Protein AF-A0A662I0C6-F1 (afdb_monomer)

Solvent-accessible surface area (backbone atoms only — not comparable to full-atom values): 11241 Å² total; per-residue (Å²): 85,52,29,27,43,58,75,71,68,98,70,78,43,55,54,34,44,46,50,60,44,48,80,44,48,94,32,54,75,50,30,27,39,29,83,98,71,51,76,31,40,32,27,55,43,58,78,94,76,61,53,70,90,46,38,41,78,56,50,70,71,50,62,75,64,30,30,40,48,41,79,82,75,34,44,53,68,34,36,46,64,32,78,39,45,22,48,56,81,46,36,75,73,45,53,87,71,44,93,68,86,59,60,68,48,82,43,75,18,75,102,74,44,79,41,55,32,31,46,33,28,75,35,74,72,23,10,25,61,50,46,42,93,88,80,26,63,75,55,58,79,90,60,41,31,48,56,64,64,60,67,58,48,81,48,36,31,34,45,96,92,40,46,27,35,52,47,94,58,95,88,55,96,40,72,42,84,40,56,70,69,59,48,52,49,52,48,52,52,40,31,54,51,20,51,67,62,67,108

Radius of gyration: 17.18 Å; Cα contacts (8 Å, |Δi|>4): 344; chains: 1; bounding box: 37×39×39 Å

Structure (mmCIF, N/CA/C/O backbone):
data_AF-A0A662I0C6-F1
#
_entry.id   AF-A0A662I0C6-F1
#
loop_
_atom_site.group_PDB
_atom_site.id
_atom_site.type_symbol
_atom_site.label_atom_id
_atom_site.label_alt_id
_atom_site.label_comp_id
_atom_site.label_asym_id
_atom_site.label_entity_id
_atom_site.label_seq_id
_atom_site.pdbx_PDB_ins_code
_atom_site.Cartn_x
_atom_site.Cartn_y
_atom_site.Cartn_z
_atom_site.occupancy
_atom_site.B_iso_or_equiv
_atom_site.auth_seq_id
_atom_site.auth_comp_id
_atom_site.auth_asym_id
_atom_site.auth_atom_id
_atom_site.pdbx_PDB_model_num
ATOM 1 N N . MET A 1 1 ? -17.341 -9.352 -7.562 1.00 92.25 1 MET A N 1
ATOM 2 C CA . MET A 1 1 ? -17.202 -10.240 -6.381 1.00 92.25 1 MET A CA 1
ATOM 3 C C . MET A 1 1 ? -15.955 -9.833 -5.615 1.00 92.25 1 MET A C 1
ATOM 5 O O . MET A 1 1 ? -15.009 -9.355 -6.225 1.00 92.25 1 MET A O 1
ATOM 9 N N . TYR A 1 2 ? -15.934 -10.028 -4.299 1.00 97.00 2 TYR A N 1
ATOM 10 C CA . TYR A 1 2 ? -14.818 -9.589 -3.464 1.00 97.00 2 TYR A CA 1
ATOM 11 C C . TYR A 1 2 ? -13.731 -10.658 -3.316 1.00 97.00 2 TYR A C 1
ATOM 13 O O . TYR A 1 2 ? -14.012 -11.802 -2.948 1.00 97.00 2 TYR A O 1
ATOM 21 N N . TYR A 1 3 ? -12.486 -10.262 -3.573 1.00 97.50 3 TYR A N 1
ATOM 22 C CA . TYR A 1 3 ? -11.304 -11.109 -3.463 1.00 97.50 3 TYR A CA 1
ATOM 23 C C . TYR A 1 3 ? -10.184 -10.383 -2.724 1.00 97.50 3 TYR A C 1
ATOM 25 O O . TYR A 1 3 ? -9.888 -9.224 -3.011 1.00 97.50 3 TYR A O 1
ATOM 33 N N . PHE A 1 4 ? -9.534 -11.084 -1.803 1.00 95.81 4 PHE A N 1
ATOM 34 C CA . PHE A 1 4 ? -8.284 -10.642 -1.209 1.00 95.81 4 PHE A CA 1
ATOM 35 C C . PHE A 1 4 ? -7.110 -11.043 -2.099 1.00 95.81 4 PHE A C 1
ATOM 37 O O . PHE A 1 4 ? -7.067 -12.169 -2.602 1.00 95.81 4 PHE A O 1
ATOM 44 N N . LEU A 1 5 ? -6.130 -10.156 -2.248 1.00 94.19 5 LEU A N 1
ATOM 45 C CA . LEU A 1 5 ? -4.793 -10.568 -2.658 1.00 94.19 5 LEU A CA 1
ATOM 46 C C . LEU A 1 5 ? -4.228 -11.468 -1.555 1.00 94.19 5 LEU A C 1
ATOM 48 O O . LEU A 1 5 ? -4.338 -11.142 -0.371 1.00 94.19 5 LEU A O 1
ATOM 52 N N . LYS A 1 6 ? -3.664 -12.615 -1.927 1.00 92.44 6 LYS A N 1
ATOM 53 C CA . LYS A 1 6 ? -3.076 -13.534 -0.950 1.00 92.44 6 LYS A CA 1
ATOM 54 C C . LYS A 1 6 ? -1.907 -12.866 -0.213 1.00 92.44 6 LYS A C 1
ATOM 56 O O . LYS A 1 6 ? -1.221 -12.028 -0.799 1.00 92.44 6 LYS A O 1
ATOM 61 N N . PRO A 1 7 ? -1.666 -13.222 1.059 1.00 85.44 7 PRO A N 1
ATOM 62 C CA . PRO A 1 7 ? -0.466 -12.775 1.747 1.00 85.44 7 PRO A CA 1
ATOM 63 C C . PRO A 1 7 ? 0.773 -13.398 1.088 1.00 85.44 7 PRO A C 1
ATOM 65 O O . PRO A 1 7 ? 0.687 -14.508 0.552 1.00 85.44 7 PRO A O 1
ATOM 68 N N . PRO A 1 8 ? 1.928 -12.722 1.132 1.00 72.00 8 PRO A N 1
ATOM 69 C CA . PRO A 1 8 ? 3.153 -13.303 0.609 1.00 72.00 8 PRO A CA 1
ATOM 70 C C . PRO A 1 8 ? 3.598 -14.513 1.443 1.00 72.00 8 PRO A C 1
ATOM 72 O O . PRO A 1 8 ? 3.524 -14.492 2.672 1.00 72.00 8 PRO A O 1
ATOM 75 N N . GLY A 1 9 ? 4.027 -15.582 0.763 1.00 68.06 9 GLY A N 1
ATOM 76 C CA . GLY A 1 9 ? 4.586 -16.793 1.380 1.00 68.06 9 GLY A CA 1
ATOM 77 C C . GLY A 1 9 ? 6.070 -16.657 1.764 1.00 68.06 9 GLY A C 1
ATOM 78 O O . GLY A 1 9 ? 6.625 -15.562 1.758 1.00 68.06 9 GLY A O 1
ATOM 79 N N . LYS A 1 10 ? 6.739 -17.785 2.066 1.00 50.62 10 LYS A N 1
ATOM 80 C CA . LYS A 1 10 ? 8.138 -17.833 2.558 1.00 50.62 10 LYS A CA 1
ATOM 81 C C . LYS A 1 10 ? 9.243 -17.553 1.514 1.00 50.62 10 LYS A C 1
ATOM 83 O O . LYS A 1 10 ? 10.371 -17.320 1.928 1.00 50.62 10 LYS A O 1
ATOM 88 N N . ALA A 1 11 ? 8.971 -17.550 0.205 1.00 39.97 11 ALA A N 1
ATOM 89 C CA . ALA A 1 11 ? 10.012 -17.396 -0.828 1.00 39.97 11 ALA A CA 1
ATOM 90 C C . ALA A 1 11 ? 9.547 -16.536 -2.024 1.00 39.97 11 ALA A C 1
ATOM 92 O O . ALA A 1 11 ? 8.720 -16.975 -2.797 1.00 39.97 11 ALA A O 1
ATOM 93 N N . ALA A 1 12 ? 10.051 -15.309 -2.186 1.00 42.03 12 ALA A N 1
ATOM 94 C CA . ALA A 1 12 ? 9.973 -14.488 -3.418 1.00 42.03 12 ALA A CA 1
ATOM 95 C C . ALA A 1 12 ? 8.591 -14.101 -4.035 1.00 42.03 12 ALA A C 1
ATOM 97 O O . ALA A 1 12 ? 8.550 -13.356 -5.012 1.00 42.03 12 ALA A O 1
ATOM 98 N N . TRP A 1 13 ? 7.452 -14.455 -3.428 1.00 53.94 13 TRP A N 1
ATOM 99 C CA . TRP A 1 13 ? 6.083 -14.202 -3.940 1.00 53.94 13 TRP A CA 1
ATOM 100 C C . TRP A 1 13 ? 5.643 -12.728 -4.094 1.00 53.94 13 TRP A C 1
ATOM 102 O O . TRP A 1 13 ? 4.550 -12.461 -4.599 1.00 53.94 13 TRP A O 1
ATOM 112 N N . ASN A 1 14 ? 6.441 -11.748 -3.663 1.00 76.38 14 ASN A N 1
ATOM 113 C CA . ASN A 1 14 ? 5.994 -10.353 -3.605 1.00 76.38 14 ASN A CA 1
ATOM 114 C C . ASN A 1 14 ? 5.763 -9.743 -4.993 1.00 76.38 14 ASN A C 1
ATOM 116 O O . ASN A 1 14 ? 4.702 -9.166 -5.227 1.00 76.38 14 ASN A O 1
ATOM 120 N N . TYR A 1 15 ? 6.700 -9.880 -5.935 1.00 89.44 15 TYR A N 1
ATOM 121 C CA . TYR A 1 15 ? 6.575 -9.185 -7.222 1.00 89.44 15 TYR A CA 1
ATOM 122 C C . TYR A 1 15 ? 5.443 -9.735 -8.088 1.00 89.44 15 TYR A C 1
ATOM 124 O O . TYR A 1 15 ? 4.727 -8.941 -8.691 1.00 89.44 15 TYR A O 1
ATOM 132 N N . PHE A 1 16 ? 5.206 -11.052 -8.089 1.00 92.06 16 PHE A N 1
ATOM 133 C CA . PHE A 1 16 ? 4.060 -11.650 -8.784 1.00 92.06 16 PHE A CA 1
ATOM 134 C C . PHE A 1 16 ? 2.729 -11.083 -8.272 1.00 92.06 16 PHE A C 1
ATOM 136 O O . PHE A 1 16 ? 1.926 -10.564 -9.052 1.00 92.06 16 PHE A O 1
ATOM 143 N N . LEU A 1 17 ? 2.502 -11.135 -6.955 1.00 92.88 17 LEU A N 1
ATOM 144 C CA . LEU A 1 17 ? 1.258 -10.667 -6.340 1.00 92.88 17 LEU A CA 1
ATOM 145 C C . LEU A 1 17 ? 1.056 -9.164 -6.558 1.00 92.88 17 LEU A C 1
ATOM 147 O O . LEU A 1 17 ? -0.024 -8.737 -6.970 1.00 92.88 17 LEU A O 1
ATOM 151 N N . LEU A 1 18 ? 2.107 -8.369 -6.343 1.00 93.06 18 LEU A N 1
ATOM 152 C CA . LEU A 1 18 ? 2.077 -6.922 -6.549 1.00 93.06 18 LEU A CA 1
ATOM 153 C C . LEU A 1 18 ? 1.850 -6.560 -8.021 1.00 93.06 18 LEU A C 1
ATOM 155 O O . LEU A 1 18 ? 1.115 -5.614 -8.299 1.00 93.06 18 LEU A O 1
ATOM 159 N N . TYR A 1 19 ? 2.423 -7.315 -8.962 1.00 94.69 19 TYR A N 1
ATOM 160 C CA . TYR A 1 19 ? 2.213 -7.104 -10.392 1.00 94.69 19 TYR A CA 1
ATOM 161 C C . TYR A 1 19 ? 0.777 -7.440 -10.802 1.00 94.69 19 TYR A C 1
ATOM 163 O O . TYR A 1 19 ? 0.110 -6.651 -11.467 1.00 94.69 19 TYR A O 1
ATOM 171 N N . LYS A 1 20 ? 0.234 -8.581 -10.362 1.00 94.38 20 LYS A N 1
ATOM 172 C CA . LYS A 1 20 ? -1.175 -8.923 -10.629 1.00 94.38 20 LYS A CA 1
ATOM 173 C C . LYS A 1 20 ? -2.124 -7.879 -10.035 1.00 94.38 20 LYS A C 1
ATOM 175 O O . LYS A 1 20 ? -3.088 -7.493 -10.696 1.00 94.38 20 LYS A O 1
ATOM 180 N N . ALA A 1 21 ? -1.833 -7.396 -8.829 1.00 94.44 21 ALA A N 1
ATOM 181 C CA . ALA A 1 21 ? -2.581 -6.328 -8.180 1.00 9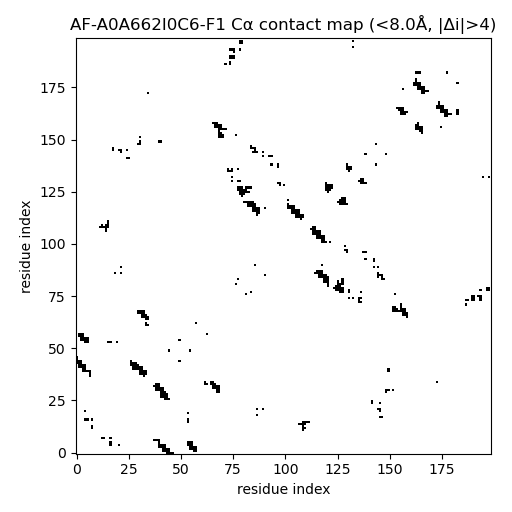4.44 21 ALA A CA 1
ATOM 182 C C . ALA A 1 21 ? -2.500 -4.998 -8.953 1.00 94.44 21 ALA A C 1
ATOM 184 O O . ALA A 1 21 ? -3.536 -4.375 -9.187 1.00 94.44 21 ALA A O 1
ATOM 185 N N . SER A 1 22 ? -1.312 -4.583 -9.411 1.00 95.19 22 SER A N 1
ATOM 186 C CA . SER A 1 22 ? -1.128 -3.307 -10.122 1.00 95.19 22 SER A CA 1
ATOM 187 C C . SER A 1 22 ? -1.891 -3.262 -11.446 1.00 95.19 22 SER A C 1
ATOM 189 O O . SER A 1 22 ? -2.552 -2.266 -11.744 1.00 95.19 22 SER A O 1
ATOM 191 N N . ARG A 1 23 ? -1.943 -4.381 -12.181 1.00 95.06 23 ARG A N 1
ATOM 192 C CA . ARG A 1 23 ? -2.746 -4.520 -13.412 1.00 95.06 23 ARG A CA 1
ATOM 193 C C . ARG A 1 23 ? -4.260 -4.459 -13.179 1.00 95.06 23 ARG A C 1
ATOM 195 O O . ARG A 1 23 ? -5.015 -4.210 -14.118 1.00 95.06 23 ARG A O 1
ATOM 202 N N . LEU A 1 24 ? -4.712 -4.680 -11.945 1.00 94.94 24 LEU A N 1
ATOM 203 C CA . LEU A 1 24 ? -6.121 -4.690 -11.544 1.00 94.94 24 LEU A CA 1
ATOM 204 C C . LEU A 1 24 ? -6.472 -3.537 -10.590 1.00 94.94 24 LEU A C 1
ATOM 206 O O . LEU A 1 24 ? -7.549 -3.543 -9.996 1.00 94.94 24 LEU A O 1
ATOM 210 N N . LYS A 1 25 ? -5.608 -2.518 -10.481 1.00 92.88 25 LYS A N 1
ATOM 211 C CA . LYS A 1 25 ? -5.748 -1.398 -9.536 1.00 92.88 25 LYS A CA 1
ATOM 212 C C . LYS A 1 25 ? -7.101 -0.685 -9.608 1.00 92.88 25 LYS A C 1
ATOM 214 O O . LYS A 1 25 ? -7.621 -0.277 -8.579 1.00 92.88 25 LYS A O 1
ATOM 219 N N . LYS A 1 26 ? -7.724 -0.593 -10.788 1.00 92.88 26 LYS A N 1
ATOM 220 C CA . LYS A 1 26 ? -9.065 0.008 -10.944 1.00 92.88 26 LYS A CA 1
ATOM 221 C C . LYS A 1 26 ? -10.174 -0.692 -10.142 1.00 92.88 26 LYS A C 1
ATOM 223 O O . LYS A 1 26 ? -11.218 -0.099 -9.914 1.00 92.88 26 LYS A O 1
ATOM 228 N N . TYR A 1 27 ? -9.956 -1.940 -9.729 1.00 95.56 27 TYR A N 1
ATOM 229 C CA . TYR A 1 27 ? -10.889 -2.722 -8.914 1.00 95.56 27 TYR A CA 1
ATOM 230 C C . TYR A 1 27 ? -10.534 -2.725 -7.422 1.00 95.56 27 TYR A C 1
ATOM 232 O O . TYR A 1 27 ? -11.198 -3.401 -6.637 1.00 95.56 27 TYR A O 1
ATOM 240 N N . TYR A 1 28 ? -9.467 -2.033 -7.026 1.00 94.88 28 TYR A N 1
ATOM 241 C CA . TYR A 1 28 ? -8.993 -2.006 -5.650 1.00 94.88 28 TYR A CA 1
ATOM 242 C C . TYR A 1 28 ? -9.960 -1.232 -4.747 1.00 94.88 28 TYR A C 1
ATOM 244 O O . TYR A 1 28 ? -10.285 -0.076 -5.008 1.00 94.88 28 TYR A O 1
ATOM 252 N N . CYS A 1 29 ? -10.403 -1.863 -3.661 1.00 94.69 29 CYS A N 1
ATOM 253 C CA . CYS A 1 29 ? -11.358 -1.281 -2.712 1.00 94.69 29 CYS A CA 1
ATOM 254 C C . CYS A 1 29 ? -10.676 -0.679 -1.475 1.00 94.69 29 CYS A C 1
ATOM 256 O O . CYS A 1 29 ? -11.236 0.188 -0.802 1.00 94.69 29 CYS A O 1
ATOM 258 N N . GLY A 1 30 ? -9.476 -1.155 -1.150 1.00 93.19 30 GLY A N 1
ATOM 259 C CA . GLY A 1 30 ? -8.767 -0.798 0.071 1.00 93.19 30 GLY A CA 1
ATOM 260 C C . GLY A 1 30 ? -7.954 -1.966 0.609 1.00 93.19 30 GLY A C 1
ATOM 261 O O . GLY A 1 30 ? -8.049 -3.091 0.125 1.00 93.19 30 GLY A O 1
ATOM 262 N N . THR A 1 31 ? -7.155 -1.695 1.630 1.00 93.25 31 THR A N 1
ATOM 263 C CA . THR A 1 31 ? -6.356 -2.700 2.328 1.00 93.25 31 THR A CA 1
ATOM 264 C C . THR A 1 31 ? -6.960 -2.875 3.704 1.00 93.25 31 THR A C 1
ATOM 266 O O . THR A 1 31 ? -7.237 -1.889 4.381 1.00 93.25 31 THR A O 1
ATOM 269 N N . TYR A 1 32 ? -7.206 -4.117 4.101 1.00 94.38 32 TYR A N 1
ATOM 270 C CA . TYR A 1 32 ? -8.024 -4.429 5.262 1.00 94.38 32 TYR A CA 1
ATOM 271 C C . TYR A 1 32 ? -7.275 -5.338 6.222 1.00 94.38 32 TYR A C 1
ATOM 273 O O . TYR A 1 32 ? -6.766 -6.376 5.816 1.00 94.38 32 TYR A O 1
ATOM 281 N N . TYR A 1 33 ? -7.249 -4.997 7.505 1.00 93.44 33 TYR A N 1
ATOM 282 C CA . TYR A 1 33 ? -6.893 -5.962 8.535 1.00 93.44 33 TYR A CA 1
ATOM 283 C C . TYR A 1 33 ? -8.081 -6.887 8.789 1.00 93.44 33 TYR A C 1
ATOM 285 O O . TYR A 1 33 ? -9.147 -6.425 9.197 1.00 93.44 33 TYR A O 1
ATOM 293 N N . VAL A 1 34 ? -7.890 -8.187 8.573 1.00 92.50 34 VAL A N 1
ATOM 294 C CA . VAL A 1 34 ? -8.886 -9.218 8.875 1.00 92.50 34 VAL A CA 1
ATOM 295 C C . VAL A 1 34 ? -8.467 -9.940 10.163 1.00 92.50 34 VAL A C 1
ATOM 297 O O . VAL A 1 34 ? -7.437 -10.623 10.160 1.00 92.50 34 VAL A O 1
ATOM 300 N N . PRO A 1 35 ? -9.225 -9.808 11.272 1.00 90.81 35 PRO A N 1
ATOM 301 C CA . PRO A 1 35 ? -8.912 -10.493 12.525 1.00 90.81 35 PRO A CA 1
ATOM 302 C C . PRO A 1 35 ? -8.745 -12.007 12.343 1.00 90.81 35 PRO A C 1
ATOM 304 O O . PRO A 1 35 ? -9.539 -12.646 11.658 1.00 90.81 35 PRO A O 1
ATOM 307 N N . GLY A 1 36 ? -7.699 -12.580 12.944 1.00 87.50 36 GLY A N 1
ATOM 308 C CA . GLY A 1 36 ? -7.341 -13.999 12.783 1.00 87.50 36 GLY A CA 1
ATOM 309 C C . GLY A 1 36 ? -6.606 -14.338 11.478 1.00 87.50 36 GLY A C 1
ATOM 310 O O . GLY A 1 36 ? -6.147 -15.463 11.319 1.00 87.50 36 GLY A O 1
ATOM 311 N N . LYS A 1 37 ? -6.458 -13.374 10.563 1.00 88.75 37 LYS A N 1
ATOM 312 C CA . LYS A 1 37 ? -5.618 -13.479 9.366 1.00 88.75 37 LYS A CA 1
ATOM 313 C C . LYS A 1 37 ? -4.526 -12.411 9.436 1.00 88.75 37 LYS A C 1
ATOM 315 O O . LYS A 1 37 ? -3.707 -12.411 10.350 1.00 88.75 37 LYS A O 1
ATOM 320 N N . THR A 1 38 ? -4.507 -11.482 8.489 1.00 89.31 38 THR A N 1
ATOM 321 C CA . THR A 1 38 ? -3.511 -10.415 8.395 1.00 89.31 38 THR A CA 1
ATOM 322 C C . THR A 1 38 ? -4.102 -9.211 7.659 1.00 89.31 38 THR A C 1
ATOM 324 O O . THR A 1 38 ? -5.313 -9.134 7.440 1.00 89.31 38 THR A O 1
ATOM 327 N N . ILE A 1 39 ? -3.253 -8.253 7.307 1.00 89.62 39 ILE A N 1
ATOM 328 C CA . ILE A 1 39 ? -3.583 -7.139 6.428 1.00 89.62 39 ILE A CA 1
ATOM 329 C C . ILE A 1 39 ? -3.592 -7.634 4.978 1.00 89.62 39 ILE A C 1
ATOM 331 O O . ILE A 1 39 ? -2.591 -8.145 4.482 1.00 89.62 39 ILE A O 1
ATOM 335 N N . LEU A 1 40 ? -4.733 -7.493 4.309 1.00 92.50 40 LEU A N 1
ATOM 336 C CA . LEU A 1 40 ? -5.006 -8.045 2.990 1.00 92.50 40 LEU A CA 1
ATOM 337 C C . LEU A 1 40 ? -5.628 -6.977 2.072 1.00 92.50 40 LEU A C 1
ATOM 339 O O . LEU A 1 40 ? -6.661 -6.391 2.413 1.00 92.50 40 LEU A O 1
ATOM 343 N N . PRO A 1 41 ? -5.036 -6.722 0.895 1.00 94.44 41 PRO A N 1
ATOM 344 C CA . PRO A 1 41 ? -5.631 -5.893 -0.152 1.00 94.44 41 PRO A CA 1
ATOM 345 C C . PRO A 1 41 ? -6.918 -6.518 -0.691 1.00 94.44 41 PRO A C 1
ATOM 347 O O . PRO A 1 41 ? -6.915 -7.682 -1.085 1.00 94.44 41 PRO A O 1
ATOM 350 N N . LEU A 1 42 ? -8.005 -5.754 -0.740 1.00 96.25 42 LEU A N 1
ATOM 351 C CA . LEU A 1 42 ? -9.310 -6.190 -1.226 1.00 96.25 42 LEU A CA 1
ATOM 352 C C . LEU A 1 42 ? -9.603 -5.599 -2.607 1.00 96.25 42 LEU A C 1
ATOM 354 O O . LEU A 1 42 ? -9.419 -4.402 -2.835 1.00 96.25 42 LEU A O 1
ATOM 358 N N . PHE A 1 43 ? -10.130 -6.432 -3.499 1.00 97.00 43 PHE A N 1
ATOM 359 C CA . PHE A 1 43 ? -10.543 -6.054 -4.845 1.00 97.00 43 PHE A CA 1
ATOM 360 C C . PHE A 1 43 ? -11.973 -6.521 -5.128 1.00 97.00 43 PHE A C 1
ATOM 362 O O . PHE A 1 43 ? -12.355 -7.628 -4.742 1.00 97.00 43 PHE A O 1
ATOM 369 N N . ASN A 1 44 ? -12.748 -5.711 -5.851 1.00 97.38 44 ASN A N 1
ATOM 370 C CA . ASN A 1 44 ? -14.030 -6.117 -6.427 1.00 97.38 44 ASN A CA 1
ATOM 371 C C . ASN A 1 44 ? -13.824 -6.549 -7.885 1.00 97.38 44 ASN A C 1
ATOM 373 O O . ASN A 1 44 ? -13.944 -5.744 -8.807 1.00 97.38 44 ASN A O 1
ATOM 377 N N . LEU A 1 45 ? -13.469 -7.819 -8.083 1.00 95.62 45 LEU A N 1
ATOM 378 C CA . LEU A 1 45 ? -13.139 -8.378 -9.394 1.00 95.62 45 LEU A CA 1
ATOM 379 C C . LEU A 1 45 ? -14.342 -9.094 -10.025 1.00 95.62 45 LEU A C 1
ATOM 381 O O . LEU A 1 45 ? -15.121 -9.750 -9.314 1.00 95.62 45 LEU A O 1
ATOM 385 N N . PRO A 1 46 ? -14.489 -9.025 -11.358 1.00 92.25 46 PRO A N 1
ATOM 386 C CA . PRO A 1 46 ? -15.343 -9.949 -12.087 1.00 92.25 46 PRO A CA 1
ATOM 387 C C . PRO A 1 46 ? -14.691 -11.349 -12.134 1.00 92.25 46 PRO A C 1
ATOM 389 O O . PRO A 1 46 ? -13.475 -11.497 -11.963 1.00 92.25 46 PRO A O 1
ATOM 392 N N . ILE A 1 47 ? -15.511 -12.396 -12.277 1.00 85.19 47 ILE A N 1
ATOM 393 C CA . ILE A 1 47 ? -15.076 -13.799 -12.112 1.00 85.19 47 ILE A CA 1
ATOM 394 C C . ILE A 1 47 ? -14.006 -14.178 -13.148 1.00 85.19 47 ILE A C 1
ATOM 396 O O . ILE A 1 47 ? -13.001 -14.790 -12.794 1.00 85.19 47 ILE A O 1
ATOM 400 N N . ASP A 1 48 ? -14.184 -13.737 -14.390 1.00 88.38 48 ASP A N 1
ATOM 401 C CA . ASP A 1 48 ? -13.299 -13.947 -15.544 1.00 88.38 48 ASP A CA 1
ATOM 402 C C . ASP A 1 48 ? -11.896 -13.333 -15.383 1.00 88.38 48 ASP A C 1
ATOM 404 O O . ASP A 1 48 ? -10.945 -13.771 -16.025 1.00 88.38 48 ASP A O 1
ATOM 408 N N . ARG A 1 49 ? -11.730 -12.338 -14.502 1.00 84.88 49 ARG A N 1
ATOM 409 C CA . ARG A 1 49 ? -10.441 -11.657 -14.269 1.00 84.88 49 ARG A CA 1
ATOM 410 C C . ARG A 1 49 ? -9.699 -12.128 -13.025 1.00 84.88 49 ARG A C 1
ATOM 412 O O . ARG A 1 49 ? -8.688 -11.530 -12.648 1.00 84.88 49 ARG A O 1
ATOM 419 N N . THR A 1 50 ? -10.184 -13.178 -12.371 1.00 89.44 50 THR A N 1
ATOM 420 C CA . THR A 1 50 ? -9.616 -13.649 -11.106 1.00 89.44 50 THR A CA 1
ATOM 421 C C . THR A 1 50 ? -8.558 -14.728 -11.337 1.00 89.44 50 THR A C 1
ATOM 423 O O . THR A 1 50 ? -8.870 -15.860 -11.694 1.00 89.44 50 THR A O 1
ATOM 426 N N . ASP A 1 51 ? -7.292 -14.410 -11.056 1.00 92.88 51 ASP A N 1
ATOM 427 C CA . ASP A 1 51 ? -6.215 -15.409 -11.023 1.00 92.88 51 ASP A CA 1
ATOM 428 C C . ASP A 1 51 ? -6.154 -16.078 -9.641 1.00 92.88 51 ASP A C 1
ATOM 430 O O . ASP A 1 51 ? -5.699 -15.468 -8.670 1.00 92.88 51 ASP A O 1
ATOM 434 N N . LYS A 1 52 ? -6.594 -17.339 -9.543 1.00 92.50 52 LYS A N 1
ATOM 435 C CA . LYS A 1 52 ? -6.644 -18.098 -8.276 1.00 92.50 52 LYS A CA 1
ATOM 436 C C . LYS A 1 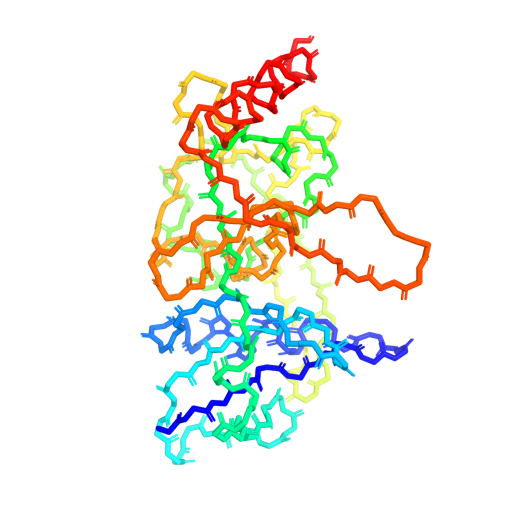52 ? -5.273 -18.304 -7.625 1.00 92.50 52 LYS A C 1
ATOM 438 O O . LYS A 1 52 ? -5.212 -18.624 -6.436 1.00 92.50 52 LYS A O 1
ATOM 443 N N . ARG A 1 53 ? -4.168 -18.127 -8.359 1.00 91.62 53 ARG A N 1
ATOM 444 C CA . ARG A 1 53 ? -2.818 -18.153 -7.774 1.00 91.62 53 ARG A CA 1
ATOM 445 C C . ARG A 1 53 ? -2.580 -16.914 -6.919 1.00 91.62 53 ARG A C 1
ATOM 447 O O . ARG A 1 53 ? -2.073 -17.055 -5.812 1.00 91.62 53 ARG A O 1
ATOM 454 N N . ALA A 1 54 ? -3.037 -15.746 -7.376 1.00 92.50 54 ALA A N 1
ATOM 455 C CA . ALA A 1 54 ? -2.833 -14.463 -6.703 1.00 92.50 54 ALA A CA 1
ATOM 456 C C . ALA A 1 54 ? -3.952 -14.081 -5.722 1.00 92.50 54 ALA A C 1
ATOM 458 O O . ALA A 1 54 ? -3.692 -13.437 -4.707 1.00 92.50 54 ALA A O 1
ATOM 459 N N . PHE A 1 55 ? -5.192 -14.477 -6.007 1.00 94.81 55 PHE A N 1
ATOM 460 C CA . PHE A 1 55 ? -6.372 -14.019 -5.277 1.00 94.81 55 PHE A CA 1
ATOM 461 C C . PHE A 1 55 ? -7.088 -15.157 -4.551 1.00 94.81 55 PHE A C 1
ATOM 463 O O . PHE A 1 55 ? -7.121 -16.298 -5.010 1.00 94.81 55 PHE A O 1
ATOM 470 N N . MET A 1 56 ? -7.698 -14.828 -3.415 1.00 94.94 56 MET A N 1
ATOM 471 C CA . MET A 1 56 ? -8.588 -15.705 -2.657 1.00 94.94 56 MET A CA 1
ATOM 472 C C . MET A 1 56 ? -9.927 -15.010 -2.417 1.00 94.94 56 MET A C 1
ATOM 474 O O . MET A 1 56 ? -9.977 -13.803 -2.191 1.00 94.94 56 MET A O 1
ATOM 478 N N . LYS A 1 57 ? -11.029 -15.757 -2.486 1.00 95.81 57 LYS A N 1
ATOM 479 C CA . LYS A 1 57 ? -12.375 -15.199 -2.299 1.00 95.81 57 LYS A CA 1
ATOM 480 C C . LYS A 1 57 ? -12.530 -14.669 -0.870 1.00 95.81 57 LYS A C 1
ATOM 482 O O . LYS A 1 57 ? -12.186 -15.366 0.082 1.00 95.81 57 LYS A O 1
ATOM 487 N N . ALA A 1 58 ? -13.051 -13.453 -0.725 1.00 96.12 58 ALA A N 1
ATOM 488 C CA . ALA A 1 58 ? -13.388 -12.900 0.581 1.00 96.12 58 ALA A CA 1
ATOM 489 C C . ALA A 1 58 ? -14.716 -13.500 1.060 1.00 96.12 58 ALA A C 1
ATOM 491 O O . ALA A 1 58 ? -15.718 -13.451 0.340 1.00 96.12 58 ALA A O 1
ATOM 492 N N . SER A 1 59 ? -14.732 -14.080 2.262 1.00 96.00 59 SER A N 1
ATOM 493 C CA . SER A 1 59 ? -15.987 -14.530 2.866 1.00 96.00 59 SER A CA 1
ATOM 494 C C . SER A 1 59 ? -16.763 -13.339 3.431 1.00 96.00 59 SER A C 1
ATOM 496 O O . SER A 1 59 ? -16.177 -12.318 3.795 1.00 96.00 59 SER A O 1
ATOM 498 N N . ARG A 1 60 ? -18.087 -13.476 3.559 1.00 95.38 60 ARG A N 1
ATOM 499 C CA . ARG A 1 60 ? -18.925 -12.451 4.198 1.00 95.38 60 ARG A CA 1
ATOM 500 C C . ARG A 1 60 ? -18.449 -12.140 5.624 1.00 95.38 60 ARG A C 1
ATOM 502 O O . ARG A 1 60 ? -18.302 -10.975 5.972 1.00 95.38 60 ARG A O 1
ATOM 509 N N . SER A 1 61 ? -18.110 -13.177 6.396 1.00 95.19 61 SER A N 1
ATOM 510 C CA . SER A 1 61 ? -17.620 -13.016 7.771 1.00 95.19 61 SER A CA 1
ATOM 511 C C . SER A 1 61 ? -16.294 -12.253 7.844 1.00 95.19 61 SER A C 1
ATOM 513 O O . SER A 1 61 ? -16.099 -11.460 8.765 1.00 95.19 61 SER A O 1
ATOM 515 N N . ASP A 1 62 ? -15.391 -12.452 6.874 1.00 95.12 62 ASP A N 1
ATOM 516 C CA . ASP A 1 62 ? -14.143 -11.683 6.810 1.00 95.12 62 ASP A CA 1
ATOM 517 C C . ASP A 1 62 ? -14.430 -10.191 6.638 1.00 95.12 62 ASP A C 1
ATOM 519 O O . ASP A 1 62 ? -13.862 -9.371 7.354 1.00 95.12 62 ASP A O 1
ATOM 523 N N . LEU A 1 63 ? -15.324 -9.848 5.705 1.00 95.19 63 LEU A N 1
ATOM 524 C CA . LEU A 1 63 ? -15.656 -8.462 5.375 1.00 95.19 63 LEU A CA 1
ATOM 525 C C . LEU A 1 63 ? -16.334 -7.741 6.547 1.00 95.19 63 LEU A C 1
ATOM 527 O O . LEU A 1 63 ? -15.980 -6.605 6.841 1.00 95.19 63 LEU A O 1
ATOM 531 N N . GLU A 1 64 ? -17.246 -8.409 7.255 1.00 94.75 64 GLU A N 1
ATOM 532 C CA . GLU A 1 64 ? -17.945 -7.848 8.424 1.00 94.75 64 GLU A CA 1
ATOM 533 C C . GLU A 1 64 ? -16.996 -7.576 9.604 1.00 94.75 64 GLU A C 1
ATOM 535 O O . GLU A 1 64 ? -17.163 -6.625 10.376 1.00 94.75 64 GLU A O 1
ATOM 540 N N . LYS A 1 65 ? -15.968 -8.416 9.770 1.00 94.19 65 LYS A N 1
ATOM 541 C CA . LYS A 1 65 ? -15.008 -8.289 10.873 1.00 94.19 65 LYS A CA 1
ATOM 542 C C . LYS A 1 65 ? -13.861 -7.336 10.556 1.00 94.19 65 LYS A C 1
ATOM 544 O O . LYS A 1 65 ? -13.263 -6.818 11.503 1.00 94.19 65 LYS A O 1
ATOM 549 N N . ALA A 1 66 ? -13.572 -7.111 9.279 1.00 95.44 66 ALA A N 1
ATOM 550 C CA . ALA A 1 66 ? -12.405 -6.382 8.816 1.00 95.44 66 ALA A CA 1
ATOM 551 C C . ALA A 1 66 ? -12.375 -4.904 9.236 1.00 95.44 66 ALA A C 1
ATOM 553 O O . ALA A 1 66 ? -13.400 -4.249 9.416 1.00 95.44 66 ALA A O 1
ATOM 554 N N . TYR A 1 67 ? -11.158 -4.379 9.341 1.00 96.06 67 TYR A N 1
ATOM 555 C CA . TYR A 1 67 ? -10.864 -2.966 9.546 1.00 96.06 67 TYR A CA 1
ATOM 556 C C . TYR A 1 67 ? -10.181 -2.433 8.293 1.00 96.06 67 TYR A C 1
ATOM 558 O O . TYR A 1 67 ? -9.167 -2.987 7.870 1.00 96.06 67 TYR A O 1
ATOM 566 N N . LYS A 1 68 ? -10.696 -1.363 7.695 1.00 95.19 68 LYS A N 1
ATOM 567 C CA . LYS A 1 68 ? -10.062 -0.706 6.549 1.00 95.19 68 LYS A CA 1
ATOM 568 C C . LYS A 1 68 ? -8.859 0.096 7.034 1.00 95.19 68 LYS A C 1
ATOM 570 O O . LYS A 1 68 ? -9.007 0.965 7.881 1.00 95.19 68 LYS A O 1
ATOM 575 N N . MET A 1 69 ? -7.669 -0.178 6.515 1.00 93.81 69 MET A N 1
ATOM 576 C CA . MET A 1 69 ? -6.463 0.591 6.830 1.00 93.81 69 MET A CA 1
ATOM 577 C C . MET A 1 69 ? -6.525 1.968 6.166 1.00 93.81 69 MET A C 1
ATOM 579 O O . MET A 1 69 ? -6.923 2.091 5.005 1.00 93.81 69 MET A O 1
ATOM 583 N N . LEU A 1 70 ? -6.095 3.001 6.892 1.00 91.38 70 LEU A N 1
ATOM 584 C CA . LEU A 1 70 ? -6.120 4.386 6.432 1.00 91.38 70 LEU A CA 1
ATOM 585 C C . LEU A 1 70 ? -4.705 4.940 6.244 1.00 91.38 70 LEU A C 1
ATOM 587 O O . LEU A 1 70 ? -3.860 4.887 7.139 1.00 91.38 70 LEU A O 1
ATOM 591 N N . CYS A 1 71 ? -4.457 5.556 5.086 1.00 87.88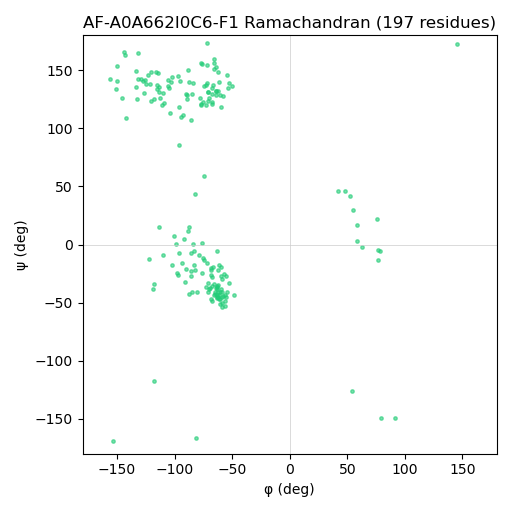 71 CYS A N 1
ATOM 592 C CA . CYS A 1 71 ? -3.316 6.451 4.915 1.00 87.88 71 CYS A CA 1
ATOM 593 C C . CYS A 1 71 ? -3.778 7.884 5.171 1.00 87.88 71 CYS A C 1
ATOM 595 O O . CYS A 1 71 ? -4.495 8.462 4.362 1.00 87.88 71 CYS A O 1
ATOM 597 N N . VAL A 1 72 ? -3.326 8.460 6.282 1.00 88.56 72 VAL A N 1
ATOM 598 C CA . VAL A 1 72 ? -3.620 9.849 6.687 1.00 88.56 72 VAL A CA 1
ATOM 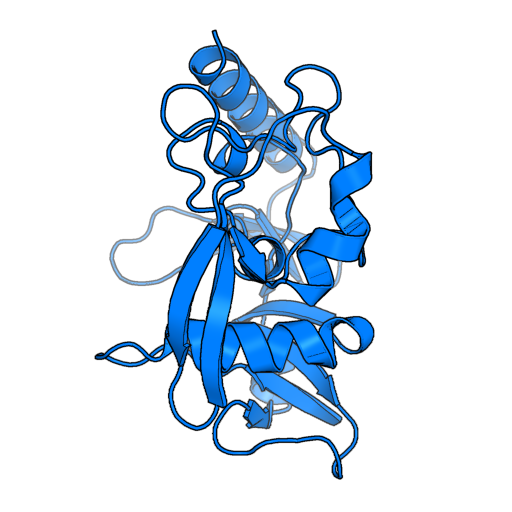599 C C . VAL A 1 72 ? -2.630 10.867 6.096 1.00 88.56 72 VAL A C 1
ATOM 601 O O . VAL A 1 72 ? -2.513 11.993 6.581 1.00 88.56 72 VAL A O 1
ATOM 604 N N . ASN A 1 73 ? -1.859 10.448 5.083 1.00 86.81 73 ASN A N 1
ATOM 605 C CA . ASN A 1 73 ? -0.790 11.229 4.454 1.00 86.81 73 ASN A CA 1
ATOM 606 C C . ASN A 1 73 ? 0.159 11.865 5.492 1.00 86.81 73 ASN A C 1
ATOM 608 O O . ASN A 1 73 ? 0.470 13.048 5.431 1.00 86.81 73 ASN A O 1
ATOM 612 N N . CYS A 1 74 ? 0.599 11.085 6.489 1.00 87.94 74 CYS A N 1
ATOM 613 C CA . CYS A 1 74 ? 1.528 11.581 7.511 1.00 87.94 74 CYS A CA 1
ATOM 614 C C . CYS A 1 74 ? 2.992 11.644 7.050 1.00 87.94 74 CYS A C 1
ATOM 616 O O . CYS A 1 74 ? 3.828 12.134 7.796 1.00 87.94 74 CYS A O 1
ATOM 618 N N . GLY A 1 75 ? 3.316 11.092 5.876 1.00 88.50 75 GLY A N 1
ATOM 619 C CA . GLY A 1 75 ? 4.670 11.080 5.317 1.00 88.50 75 GLY A CA 1
ATOM 620 C C . GLY A 1 75 ? 5.628 10.060 5.933 1.00 88.50 75 GLY A C 1
ATOM 621 O O . GLY A 1 75 ? 6.653 9.761 5.336 1.00 88.50 75 GLY A O 1
ATOM 622 N N . LEU A 1 76 ? 5.296 9.444 7.072 1.00 88.81 76 LEU A N 1
ATOM 623 C CA . LEU A 1 76 ? 6.250 8.609 7.811 1.00 88.81 76 LEU A CA 1
ATOM 624 C C . LEU A 1 76 ? 6.789 7.406 7.013 1.00 88.81 76 LEU A C 1
ATOM 626 O O . LEU A 1 76 ? 7.968 7.096 7.118 1.00 88.81 76 LEU A O 1
ATOM 630 N N . CYS A 1 77 ? 5.959 6.749 6.196 1.00 87.06 77 CYS A N 1
ATOM 631 C CA . CYS A 1 77 ? 6.412 5.658 5.320 1.00 87.06 77 CYS A CA 1
ATOM 632 C C . CYS A 1 77 ? 7.193 6.138 4.087 1.00 87.06 77 CYS A C 1
ATOM 634 O O . CYS A 1 77 ? 7.767 5.326 3.374 1.00 87.06 77 CYS A O 1
ATOM 636 N N . CYS A 1 78 ? 7.178 7.440 3.805 1.00 89.88 78 CYS A N 1
ATOM 637 C CA . CYS A 1 78 ? 7.826 8.026 2.640 1.00 89.88 78 CYS A CA 1
ATOM 638 C C . CYS A 1 78 ? 9.209 8.603 2.963 1.00 89.88 78 CYS A C 1
ATOM 640 O O . CYS A 1 78 ? 10.032 8.693 2.064 1.00 89.88 78 CYS A O 1
ATOM 642 N N . VAL A 1 79 ? 9.467 9.006 4.211 1.00 90.25 79 VAL A N 1
ATOM 643 C CA . VAL A 1 79 ? 10.658 9.800 4.573 1.00 90.25 79 VAL A CA 1
ATOM 644 C C . VAL A 1 79 ? 11.939 9.000 4.778 1.00 90.25 79 VAL A C 1
ATOM 646 O O . VAL A 1 79 ? 13.015 9.573 4.682 1.00 90.25 79 VAL A O 1
ATOM 649 N N . GLU A 1 80 ? 11.850 7.704 5.060 1.00 82.25 80 GLU A N 1
ATOM 650 C CA . GLU A 1 80 ? 13.022 6.880 5.356 1.00 82.25 80 GLU A CA 1
ATOM 651 C C . GLU A 1 80 ? 12.767 5.437 4.938 1.00 82.25 80 GLU A C 1
ATOM 653 O O . GLU A 1 80 ? 11.703 4.896 5.248 1.00 82.25 80 GLU A O 1
ATOM 658 N N . ASN A 1 81 ? 13.746 4.834 4.253 1.00 79.88 81 ASN A N 1
ATOM 659 C CA . ASN A 1 81 ? 13.717 3.444 3.789 1.00 79.88 81 ASN A CA 1
ATOM 660 C C . ASN A 1 81 ? 12.352 3.054 3.214 1.00 79.88 81 ASN A C 1
ATOM 662 O O . ASN A 1 81 ? 11.786 2.017 3.563 1.00 79.88 81 ASN A O 1
ATOM 666 N N . SER A 1 82 ? 11.793 3.926 2.366 1.00 83.00 82 SER A N 1
ATOM 667 C CA . SER A 1 82 ? 10.412 3.776 1.908 1.00 83.00 82 SER A CA 1
ATOM 668 C C . SER A 1 82 ? 10.196 2.455 1.167 1.00 83.00 82 SER A C 1
ATOM 670 O O . SER A 1 82 ? 9.079 1.937 1.160 1.00 83.00 82 SER A O 1
ATOM 672 N N . GLY A 1 83 ? 11.257 1.910 0.550 1.00 87.19 83 GLY A N 1
ATOM 673 C CA . GLY A 1 83 ? 11.206 0.690 -0.258 1.00 87.19 83 GLY A CA 1
ATOM 674 C C . GLY A 1 83 ? 10.223 0.806 -1.422 1.00 87.19 83 GLY A C 1
ATOM 675 O O . GLY A 1 83 ? 9.769 -0.199 -1.967 1.00 87.19 83 GLY A O 1
ATOM 676 N N . ALA A 1 84 ? 9.831 2.037 -1.759 1.00 90.44 84 ALA A N 1
ATOM 677 C CA . ALA A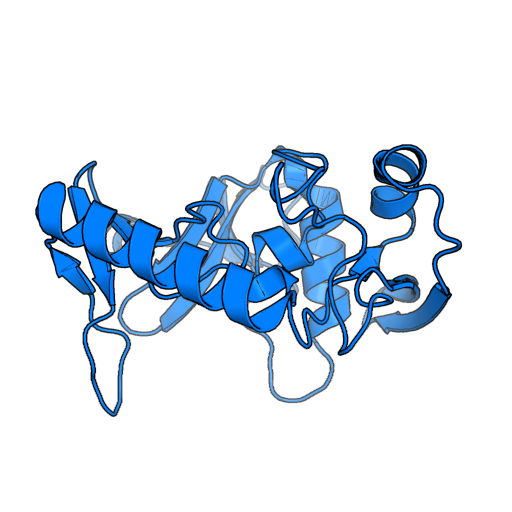 1 84 ? 8.823 2.313 -2.753 1.00 90.44 84 ALA A CA 1
ATOM 678 C C . ALA A 1 84 ? 9.411 2.080 -4.144 1.00 90.44 84 ALA A C 1
ATOM 680 O O . ALA A 1 84 ? 10.518 2.513 -4.462 1.00 90.44 84 ALA A O 1
ATOM 681 N N . PHE A 1 85 ? 8.630 1.430 -4.996 1.00 94.06 85 PHE A N 1
ATOM 682 C CA . PHE A 1 85 ? 8.950 1.239 -6.400 1.00 94.06 85 PHE A CA 1
ATOM 683 C C . PHE A 1 85 ? 7.672 1.310 -7.236 1.00 94.06 85 PHE A C 1
ATOM 685 O O . PHE A 1 85 ? 6.558 1.237 -6.713 1.00 94.06 85 PHE A O 1
ATOM 692 N N . ALA A 1 86 ? 7.830 1.441 -8.544 1.00 95.19 86 ALA A N 1
ATOM 693 C CA . ALA A 1 86 ? 6.744 1.355 -9.507 1.00 95.19 86 ALA A CA 1
ATOM 694 C C . ALA A 1 86 ? 7.073 0.290 -10.552 1.00 95.19 86 ALA A C 1
ATOM 696 O O . ALA A 1 86 ? 8.202 0.228 -11.039 1.00 95.19 86 ALA A O 1
ATOM 697 N N . PHE A 1 87 ? 6.096 -0.531 -10.939 1.00 96.56 87 PHE A N 1
ATOM 698 C CA . PHE A 1 87 ? 6.252 -1.314 -12.166 1.00 96.56 87 PHE A CA 1
ATOM 699 C C . PHE A 1 87 ? 6.291 -0.379 -13.375 1.00 96.56 87 PHE A C 1
ATOM 701 O O . PHE A 1 87 ? 5.724 0.710 -13.332 1.00 96.56 87 PHE A O 1
ATOM 708 N N . GLU A 1 88 ? 6.892 -0.813 -14.481 1.00 96.38 88 GLU A N 1
ATOM 709 C CA . GLU A 1 88 ? 7.048 0.024 -15.680 1.00 96.38 88 GLU A CA 1
ATOM 710 C C . GLU A 1 88 ? 5.757 0.734 -16.132 1.00 96.38 88 GLU A C 1
ATOM 712 O O . GLU A 1 88 ? 5.766 1.928 -16.427 1.00 96.38 88 GLU A O 1
ATOM 717 N N . HIS A 1 89 ? 4.621 0.035 -16.135 1.00 95.56 89 HIS A N 1
ATOM 718 C CA . HIS A 1 89 ? 3.339 0.625 -16.531 1.00 95.56 89 HIS A CA 1
ATOM 719 C C . HIS A 1 89 ? 2.812 1.674 -15.538 1.00 95.56 89 HIS A C 1
ATOM 721 O O . HIS A 1 89 ? 2.069 2.560 -15.942 1.00 95.56 89 HIS A O 1
ATOM 727 N N . GLU A 1 90 ? 3.184 1.590 -14.261 1.00 96.31 90 GLU A N 1
ATOM 728 C CA . GLU A 1 90 ? 2.869 2.608 -13.254 1.00 96.31 90 GLU A CA 1
ATOM 729 C C . GLU A 1 90 ? 3.841 3.784 -13.356 1.00 96.31 90 GLU A C 1
ATOM 731 O O . GLU A 1 90 ? 3.417 4.935 -13.302 1.00 96.31 90 GLU A O 1
ATOM 736 N N . TYR A 1 91 ? 5.131 3.502 -13.575 1.00 95.50 91 TYR A N 1
ATOM 737 C CA . TYR A 1 91 ? 6.163 4.519 -13.777 1.00 95.50 91 TYR A CA 1
ATOM 738 C C . TYR A 1 91 ? 5.796 5.469 -14.922 1.00 95.50 91 TYR A C 1
ATOM 740 O O . TYR A 1 91 ? 5.855 6.686 -14.761 1.00 95.50 91 TYR A O 1
ATOM 748 N N . ARG A 1 92 ? 5.323 4.927 -16.051 1.00 93.69 92 ARG A N 1
ATOM 749 C CA . ARG A 1 92 ? 4.879 5.728 -17.205 1.00 93.69 92 ARG A CA 1
ATOM 750 C C . ARG A 1 92 ? 3.806 6.768 -16.853 1.00 93.69 92 ARG A C 1
ATOM 752 O O . ARG A 1 92 ? 3.743 7.786 -17.532 1.00 93.69 92 ARG A O 1
ATOM 759 N N . LEU A 1 93 ? 3.001 6.530 -15.814 1.00 93.12 93 LEU A N 1
ATOM 760 C CA . LEU A 1 93 ? 1.948 7.444 -15.355 1.00 93.12 93 LEU A CA 1
ATOM 761 C C . LEU A 1 93 ? 2.462 8.514 -14.384 1.00 93.12 93 LEU A C 1
ATOM 763 O O . LEU A 1 93 ? 1.866 9.581 -14.285 1.00 93.12 93 LEU A O 1
ATOM 767 N N . ILE A 1 94 ? 3.542 8.229 -13.653 1.00 93.94 94 ILE A N 1
ATOM 768 C CA . ILE A 1 94 ? 4.034 9.093 -12.567 1.00 93.94 94 ILE A CA 1
ATOM 769 C C . ILE A 1 94 ? 5.347 9.804 -12.893 1.00 93.94 94 ILE A C 1
ATOM 771 O O . ILE A 1 94 ? 5.748 10.688 -12.145 1.00 93.94 94 ILE A O 1
ATOM 775 N N . LYS A 1 95 ? 6.015 9.457 -13.999 1.00 91.50 95 LYS A N 1
ATOM 776 C CA . LYS A 1 95 ? 7.322 10.022 -14.368 1.00 91.50 95 LYS A CA 1
ATOM 777 C C . LYS A 1 95 ? 7.333 11.549 -14.497 1.00 91.50 95 LYS A C 1
ATOM 779 O O . LYS A 1 95 ? 8.373 12.146 -14.301 1.00 91.50 95 LYS A O 1
ATOM 784 N N . ASN A 1 96 ? 6.189 12.176 -14.779 1.00 90.12 96 ASN A N 1
ATOM 785 C CA . ASN A 1 96 ? 6.076 13.634 -14.901 1.00 90.12 96 ASN A CA 1
ATOM 786 C C . ASN A 1 96 ? 5.916 14.347 -13.543 1.00 90.12 96 ASN A C 1
ATOM 788 O O . ASN A 1 96 ? 5.886 15.569 -13.499 1.00 90.12 96 ASN A O 1
ATOM 792 N N . TYR A 1 97 ? 5.778 13.602 -12.441 1.00 90.38 97 TYR A N 1
ATOM 793 C CA . TYR A 1 97 ? 5.656 14.151 -11.083 1.00 90.38 97 TYR A CA 1
ATOM 794 C C . TYR A 1 97 ? 7.009 14.274 -10.375 1.00 90.38 97 TYR A C 1
ATOM 796 O O . TYR A 1 97 ? 7.064 14.593 -9.189 1.00 90.38 97 TYR A O 1
ATOM 804 N N . THR A 1 98 ? 8.101 13.970 -11.072 1.00 85.00 98 THR A N 1
ATOM 805 C CA . THR A 1 98 ? 9.455 14.097 -10.552 1.00 85.00 98 THR A CA 1
ATOM 806 C C . THR A 1 98 ? 10.424 14.391 -11.687 1.00 85.00 98 THR A C 1
ATOM 808 O O . THR A 1 98 ? 10.315 13.821 -12.766 1.00 85.00 98 THR A O 1
ATOM 811 N N . GLU A 1 99 ? 11.385 15.270 -11.433 1.00 82.62 99 GLU A N 1
ATOM 812 C CA . GLU A 1 99 ? 12.491 15.556 -12.355 1.00 82.62 99 GLU A CA 1
ATOM 813 C C . GLU A 1 99 ? 13.661 14.578 -12.165 1.00 82.62 99 GLU A C 1
ATOM 815 O O . GLU A 1 99 ? 14.621 14.576 -12.933 1.00 82.62 99 GLU A O 1
ATOM 820 N N . ALA A 1 100 ? 13.598 13.729 -11.135 1.00 82.38 100 ALA A N 1
ATOM 821 C CA . ALA A 1 100 ? 14.665 12.803 -10.816 1.00 82.38 100 ALA A CA 1
ATOM 822 C C . ALA A 1 100 ? 14.740 11.656 -11.827 1.00 82.38 100 ALA A C 1
ATOM 824 O O . ALA A 1 100 ? 13.739 11.014 -12.166 1.00 82.38 100 ALA A O 1
ATOM 825 N N . PHE A 1 101 ? 15.965 11.315 -12.217 1.00 84.19 101 PHE A N 1
ATOM 826 C CA . PHE A 1 101 ? 16.223 10.065 -12.910 1.00 84.19 101 PHE A CA 1
ATOM 827 C C . PHE A 1 101 ? 15.978 8.885 -11.961 1.00 84.19 101 PHE A C 1
ATOM 829 O O . PHE A 1 101 ? 16.613 8.773 -10.910 1.00 84.19 101 PHE A O 1
ATOM 836 N N . LEU A 1 102 ? 15.052 7.997 -12.329 1.00 91.62 102 LEU A N 1
ATOM 837 C CA . LEU A 1 102 ? 14.709 6.835 -11.513 1.00 91.62 102 LEU A CA 1
ATOM 838 C C . LEU A 1 102 ? 15.478 5.599 -11.992 1.00 91.62 102 LEU A C 1
ATOM 840 O O . LEU A 1 102 ? 15.257 5.155 -13.123 1.00 91.62 102 LEU A O 1
ATOM 844 N N . PRO A 1 103 ? 16.332 4.994 -11.148 1.00 93.88 103 PRO A N 1
ATOM 845 C CA . PRO A 1 103 ? 17.041 3.785 -11.501 1.00 93.88 103 PRO A CA 1
ATOM 846 C C . PRO A 1 103 ? 16.046 2.634 -11.627 1.00 93.88 103 PRO A C 1
ATOM 848 O O . PRO A 1 103 ? 15.165 2.435 -10.780 1.00 93.88 103 PRO A O 1
ATOM 851 N N . SER A 1 104 ? 16.206 1.863 -12.698 1.00 95.62 104 SER A N 1
ATOM 852 C CA . SER A 1 104 ? 15.421 0.661 -12.938 1.00 95.62 104 SER A CA 1
ATOM 853 C C . SER A 1 104 ? 16.210 -0.594 -12.599 1.00 95.62 104 SER A C 1
ATOM 855 O O . SER A 1 104 ? 17.403 -0.668 -12.882 1.00 95.62 104 SER A O 1
ATOM 857 N N . VAL A 1 105 ? 15.524 -1.597 -12.061 1.00 94.56 105 VAL A N 1
ATOM 858 C CA . VAL A 1 105 ? 16.072 -2.925 -11.775 1.00 94.56 105 VAL A CA 1
ATOM 859 C C . VAL A 1 105 ? 15.167 -3.969 -12.421 1.00 94.56 105 VAL A C 1
ATOM 861 O O . VAL A 1 105 ? 13.941 -3.824 -12.418 1.00 94.56 105 VAL A O 1
ATOM 864 N N . GLU A 1 106 ? 15.764 -5.012 -12.990 1.00 95.69 106 GLU A N 1
ATOM 865 C CA . GLU A 1 106 ? 15.024 -6.199 -13.411 1.00 95.69 106 GLU A CA 1
ATOM 866 C C . GLU A 1 106 ? 14.869 -7.156 -12.231 1.00 95.69 106 GLU A C 1
ATOM 868 O O . GLU A 1 106 ? 15.835 -7.492 -11.549 1.00 95.69 106 GLU A O 1
ATOM 873 N N . VAL A 1 107 ? 13.638 -7.591 -11.988 1.00 92.25 107 VAL A N 1
ATOM 874 C CA . VAL A 1 107 ? 13.289 -8.557 -10.948 1.00 92.25 107 VAL A CA 1
ATOM 875 C C . VAL A 1 107 ? 12.573 -9.737 -11.576 1.00 92.25 107 VAL A C 1
ATOM 877 O O . VAL A 1 107 ? 11.817 -9.581 -12.533 1.00 92.25 107 VAL A O 1
ATOM 880 N N . GLU A 1 108 ? 12.789 -10.926 -11.036 1.00 90.94 108 GLU A N 1
ATOM 881 C CA . GLU A 1 108 ? 12.087 -12.121 -11.487 1.00 90.94 108 GLU A CA 1
ATOM 882 C C . GLU A 1 108 ? 10.784 -12.297 -10.702 1.00 90.94 108 GLU A C 1
ATOM 884 O O . GLU A 1 108 ? 10.761 -12.242 -9.470 1.00 90.94 108 GLU A O 1
ATOM 889 N N . ALA A 1 109 ? 9.678 -12.472 -11.423 1.00 90.31 109 ALA A N 1
ATOM 890 C CA . ALA A 1 109 ? 8.373 -12.755 -10.852 1.00 90.31 109 ALA A CA 1
ATOM 891 C C . ALA A 1 109 ? 7.850 -14.091 -11.375 1.00 90.31 109 ALA A C 1
ATOM 893 O O . ALA A 1 109 ? 7.683 -14.290 -12.580 1.00 90.31 109 ALA A O 1
ATOM 894 N N . GLU A 1 110 ? 7.535 -14.992 -10.451 1.00 86.44 110 GLU A N 1
ATOM 895 C CA . GLU A 1 110 ? 6.977 -16.305 -10.766 1.00 86.44 110 GLU A CA 1
ATOM 896 C C . GLU A 1 110 ? 5.736 -16.184 -11.669 1.00 86.44 110 GLU A C 1
ATOM 898 O O . GLU A 1 110 ? 4.906 -15.286 -11.496 1.00 86.44 110 GLU A O 1
ATOM 903 N N . TYR A 1 111 ? 5.616 -17.079 -12.655 1.00 89.06 111 TYR A N 1
ATOM 904 C CA . TYR A 1 111 ? 4.553 -17.107 -13.676 1.00 89.06 111 TYR A CA 1
ATOM 905 C C . TYR A 1 111 ? 4.476 -15.900 -14.627 1.00 89.06 111 TYR A C 1
ATOM 907 O O . TYR A 1 111 ? 3.611 -15.895 -15.504 1.00 89.06 111 TYR A O 1
ATOM 915 N N . ILE A 1 112 ? 5.329 -14.884 -14.463 1.00 90.19 112 ILE A N 1
ATOM 916 C CA . ILE A 1 112 ? 5.365 -13.682 -15.312 1.00 90.19 112 ILE A CA 1
ATOM 917 C C . ILE A 1 112 ? 6.712 -13.548 -16.031 1.00 90.19 112 ILE A C 1
ATOM 919 O O . ILE A 1 112 ? 6.747 -13.084 -17.166 1.00 90.19 112 ILE A O 1
ATOM 923 N N . GLY A 1 113 ? 7.804 -13.974 -15.392 1.00 91.81 113 GLY A N 1
ATOM 924 C CA . GLY A 1 113 ? 9.170 -13.814 -15.880 1.00 91.81 113 GLY A CA 1
ATOM 925 C C . GLY A 1 113 ? 9.812 -12.522 -15.376 1.00 91.81 113 GLY A C 1
ATOM 926 O O . GLY A 1 113 ? 9.515 -12.047 -14.276 1.00 91.81 113 GLY A O 1
ATOM 927 N N . LYS A 1 114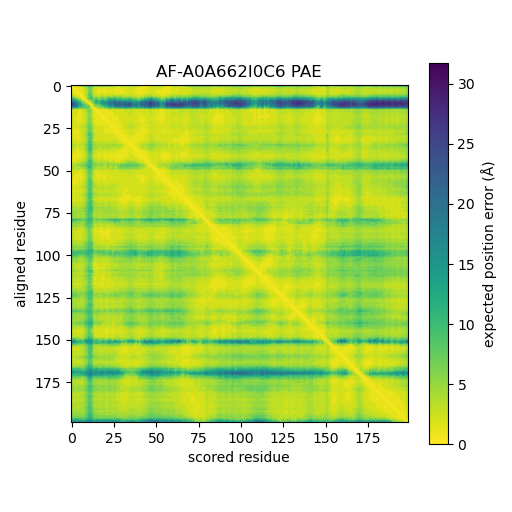 ? 10.716 -11.952 -16.176 1.00 94.69 114 LYS A N 1
ATOM 928 C CA . LYS A 1 114 ? 11.428 -10.718 -15.829 1.00 94.69 114 LYS A CA 1
ATOM 929 C C . LYS A 1 114 ? 10.491 -9.512 -15.890 1.00 94.69 114 LYS A C 1
ATOM 931 O O . LYS A 1 114 ? 9.787 -9.293 -16.873 1.00 94.69 114 LYS A O 1
ATOM 936 N N . LEU A 1 115 ? 10.513 -8.709 -14.835 1.00 95.19 115 LEU A N 1
ATOM 937 C CA . LEU A 1 115 ? 9.779 -7.461 -14.705 1.00 95.19 115 LEU A CA 1
ATOM 938 C C . LEU A 1 115 ? 10.751 -6.320 -14.450 1.00 95.19 115 LEU A C 1
ATOM 940 O O . LEU A 1 115 ? 11.639 -6.428 -13.610 1.00 95.19 115 LEU A O 1
ATOM 944 N N . ARG A 1 116 ? 10.526 -5.184 -15.105 1.00 96.12 116 ARG A N 1
ATOM 945 C CA . ARG A 1 116 ? 11.237 -3.949 -14.787 1.00 96.12 116 ARG A CA 1
ATOM 946 C C . ARG A 1 116 ? 10.484 -3.161 -13.719 1.00 96.12 116 ARG A C 1
ATOM 948 O O . ARG A 1 116 ? 9.305 -2.826 -13.892 1.00 96.12 116 ARG A O 1
ATOM 955 N N . ILE A 1 117 ? 11.182 -2.842 -12.635 1.00 95.88 117 ILE A N 1
ATOM 956 C CA . ILE A 1 117 ? 10.717 -1.921 -11.596 1.00 95.88 117 ILE A CA 1
ATOM 957 C C . ILE A 1 117 ? 11.593 -0.672 -11.571 1.00 95.88 117 ILE A C 1
ATOM 959 O O . ILE A 1 117 ? 12.788 -0.741 -11.836 1.00 95.88 117 ILE A O 1
ATOM 963 N N . TYR A 1 118 ? 10.994 0.463 -11.236 1.00 96.81 118 TYR A N 1
ATOM 964 C CA . TYR A 1 118 ? 11.663 1.748 -11.060 1.00 96.81 118 TYR A CA 1
ATOM 965 C C . TYR A 1 118 ? 11.653 2.089 -9.581 1.00 96.81 118 TYR A C 1
ATOM 967 O O . TYR A 1 118 ? 10.582 2.155 -8.969 1.00 96.81 118 TYR A O 1
ATOM 975 N N . ARG A 1 119 ? 12.835 2.278 -9.000 1.00 95.00 119 ARG A N 1
ATOM 976 C CA . ARG A 1 119 ? 12.967 2.642 -7.590 1.00 95.00 119 ARG A CA 1
ATOM 977 C C . ARG A 1 119 ? 12.504 4.075 -7.381 1.00 95.00 119 ARG A C 1
ATOM 979 O O . ARG A 1 119 ? 12.907 4.981 -8.104 1.00 95.00 119 ARG A O 1
ATOM 986 N N . LEU A 1 120 ? 11.652 4.265 -6.382 1.00 94.12 120 LEU A N 1
ATOM 987 C CA . LEU A 1 120 ? 11.178 5.577 -5.948 1.00 94.12 120 LEU A CA 1
ATOM 988 C C . LEU A 1 120 ? 11.895 6.026 -4.678 1.00 94.12 120 LEU A C 1
ATOM 990 O O . LEU A 1 120 ? 11.883 7.206 -4.362 1.00 94.12 120 LEU A O 1
ATOM 994 N N . ASP A 1 121 ? 12.535 5.110 -3.963 1.00 92.12 121 ASP A N 1
ATOM 995 C CA . ASP A 1 121 ? 13.263 5.317 -2.713 1.00 92.12 121 ASP A CA 1
ATOM 996 C C . ASP A 1 121 ? 14.696 5.841 -2.927 1.00 92.12 121 ASP A C 1
ATOM 998 O O . ASP A 1 121 ? 15.644 5.371 -2.306 1.00 92.12 121 ASP A O 1
ATOM 1002 N N . VAL A 1 122 ? 14.860 6.805 -3.834 1.00 92.00 122 VAL A N 1
ATOM 1003 C CA . VAL A 1 122 ? 16.174 7.313 -4.276 1.00 92.00 122 VAL A CA 1
ATOM 1004 C C . VAL A 1 122 ? 16.634 8.578 -3.559 1.00 92.00 122 VAL A C 1
ATOM 1006 O O . VAL A 1 122 ? 17.757 9.031 -3.760 1.00 92.00 122 VAL A O 1
ATOM 1009 N N . GLY A 1 123 ? 15.777 9.174 -2.734 1.00 88.88 123 GLY A N 1
ATOM 1010 C CA . GLY A 1 123 ? 16.156 10.318 -1.921 1.00 88.88 123 GLY A CA 1
ATOM 1011 C C . GLY A 1 123 ? 17.092 9.931 -0.766 1.00 88.88 123 GLY A C 1
ATOM 1012 O O . GLY A 1 123 ? 17.299 8.745 -0.484 1.00 88.88 123 GLY A O 1
ATOM 1013 N N . PRO A 1 124 ? 17.619 10.928 -0.035 1.00 86.62 124 PRO A N 1
ATOM 1014 C CA . PRO A 1 124 ? 18.460 10.694 1.136 1.00 86.62 124 PRO A CA 1
ATOM 1015 C C . PRO A 1 124 ? 17.820 9.698 2.112 1.00 86.62 124 PRO A C 1
ATOM 1017 O O . PRO A 1 124 ? 16.621 9.776 2.379 1.00 86.62 124 PRO A O 1
ATOM 1020 N N . ARG A 1 125 ? 18.613 8.750 2.632 1.00 86.75 125 ARG A N 1
ATOM 1021 C CA . ARG A 1 125 ? 18.162 7.690 3.563 1.00 86.75 125 ARG A CA 1
ATOM 1022 C C . ARG A 1 125 ? 16.988 6.838 3.032 1.00 86.75 125 ARG A C 1
ATOM 1024 O O . ARG A 1 125 ? 16.157 6.365 3.807 1.00 86.75 125 ARG A O 1
ATOM 1031 N N . GLY A 1 126 ? 16.882 6.658 1.713 1.00 87.44 126 GLY A N 1
ATOM 1032 C CA . GLY A 1 126 ? 15.814 5.866 1.090 1.00 87.44 126 GLY A CA 1
ATOM 1033 C C . GLY A 1 126 ? 14.457 6.581 1.044 1.00 87.44 126 GLY A C 1
ATOM 1034 O O . GLY A 1 126 ? 13.401 5.934 0.984 1.00 87.44 126 GLY A O 1
ATOM 1035 N N . ARG A 1 127 ? 14.460 7.918 1.124 1.00 91.44 127 ARG A N 1
ATOM 1036 C CA . ARG A 1 127 ? 13.255 8.744 0.992 1.00 91.44 127 ARG A CA 1
ATOM 1037 C C . ARG A 1 127 ? 12.625 8.561 -0.387 1.00 91.44 127 ARG A C 1
ATOM 1039 O O . ARG A 1 127 ? 13.315 8.524 -1.403 1.00 91.44 127 ARG A O 1
ATOM 1046 N N . CYS A 1 128 ? 11.299 8.498 -0.421 1.00 92.94 128 CYS A N 1
ATOM 1047 C CA . CYS A 1 128 ? 10.535 8.465 -1.656 1.00 92.94 128 CYS A CA 1
ATOM 1048 C C . CYS A 1 128 ? 10.661 9.800 -2.398 1.00 92.94 128 CYS A C 1
ATOM 1050 O O . CYS A 1 128 ? 10.406 10.864 -1.842 1.00 92.94 128 CYS A O 1
ATOM 1052 N N . VAL A 1 129 ? 11.001 9.738 -3.676 1.00 92.94 129 VAL A N 1
ATOM 1053 C CA . VAL A 1 129 ? 11.152 10.885 -4.573 1.00 92.94 129 VAL A CA 1
ATOM 1054 C C . VAL A 1 129 ? 9.829 11.581 -4.897 1.00 92.94 129 VAL A C 1
ATOM 1056 O O . VAL A 1 129 ? 9.805 12.758 -5.231 1.00 92.94 129 VAL A O 1
ATOM 1059 N N . LEU A 1 130 ? 8.711 10.865 -4.749 1.00 92.44 130 LEU A N 1
ATOM 1060 C CA . LEU A 1 130 ? 7.360 11.409 -4.897 1.00 92.44 130 LEU A CA 1
ATOM 1061 C C . LEU A 1 130 ? 6.827 11.987 -3.582 1.00 92.44 130 LEU A C 1
ATOM 1063 O O . LEU A 1 130 ? 5.621 12.196 -3.458 1.00 92.44 130 LEU A O 1
ATOM 1067 N N . TYR A 1 131 ? 7.675 12.155 -2.569 1.00 91.62 131 TYR A N 1
ATOM 1068 C CA . TYR A 1 131 ? 7.303 12.775 -1.308 1.00 91.62 131 TYR A CA 1
ATOM 1069 C C . TYR A 1 131 ? 7.983 14.127 -1.161 1.00 91.62 131 TYR A C 1
ATOM 1071 O O . TYR A 1 131 ? 9.207 14.228 -1.102 1.00 91.62 131 TYR A O 1
ATOM 1079 N N . ASP A 1 132 ? 7.143 15.139 -1.044 1.00 89.38 132 ASP A N 1
ATOM 1080 C CA . ASP A 1 132 ? 7.496 16.498 -0.700 1.00 89.38 132 ASP A CA 1
ATOM 1081 C C . ASP A 1 132 ? 7.128 16.748 0.770 1.00 89.38 132 ASP A C 1
ATOM 1083 O O . ASP A 1 132 ? 6.107 16.269 1.268 1.00 89.38 132 ASP A O 1
ATOM 1087 N N . VAL A 1 133 ? 7.985 17.456 1.499 1.00 85.38 133 VAL A N 1
ATOM 1088 C CA . VAL A 1 133 ? 7.804 17.661 2.943 1.00 85.38 133 VAL A CA 1
ATOM 1089 C C . VAL A 1 133 ? 6.638 18.606 3.240 1.00 85.38 133 VAL A C 1
ATOM 1091 O O . VAL A 1 133 ? 5.946 18.418 4.241 1.00 85.38 133 VAL A O 1
ATOM 1094 N N . GLU A 1 134 ? 6.400 19.583 2.368 1.00 84.19 134 GLU A N 1
ATOM 1095 C CA . GLU A 1 134 ? 5.357 20.595 2.520 1.00 84.19 134 GLU A CA 1
ATOM 1096 C C . GLU A 1 134 ? 4.027 20.106 1.936 1.00 84.19 134 GLU A C 1
ATOM 1098 O O . GLU A 1 134 ? 2.972 20.254 2.554 1.00 84.19 134 GLU A O 1
ATOM 1103 N N . LYS A 1 135 ? 4.077 19.471 0.760 1.00 85.19 135 LYS A N 1
ATOM 1104 C CA . LYS A 1 135 ? 2.901 19.031 -0.010 1.00 85.19 135 LYS A CA 1
ATOM 1105 C C . LYS A 1 135 ? 2.492 17.586 0.285 1.00 85.19 135 LYS A C 1
ATOM 1107 O O . LYS A 1 135 ? 1.375 17.175 -0.028 1.00 85.19 135 LYS A O 1
ATOM 1112 N N . GLY A 1 136 ? 3.366 16.797 0.903 1.00 87.25 136 GLY A N 1
ATOM 1113 C CA . GLY A 1 136 ? 3.167 15.371 1.123 1.00 87.25 136 GLY A CA 1
ATOM 1114 C C . GLY A 1 136 ? 3.457 14.535 -0.127 1.00 87.25 136 GLY A C 1
ATOM 1115 O O . GLY A 1 136 ? 4.320 14.844 -0.940 1.00 87.25 136 GLY A O 1
ATOM 1116 N N . CYS A 1 137 ? 2.755 13.411 -0.279 1.00 88.75 137 CYS A N 1
ATOM 1117 C CA . CYS A 1 137 ? 2.933 12.562 -1.458 1.00 88.75 137 CYS A CA 1
ATOM 1118 C C . CYS A 1 137 ? 2.349 13.250 -2.700 1.00 88.75 137 CYS A C 1
ATOM 1120 O O . CYS A 1 137 ? 1.162 13.537 -2.708 1.00 88.75 137 CYS A O 1
ATOM 1122 N N . LEU A 1 138 ? 3.157 13.442 -3.742 1.00 90.44 138 LEU A N 1
ATOM 1123 C CA . LEU A 1 138 ? 2.801 14.152 -4.977 1.00 90.44 138 LEU A CA 1
ATOM 1124 C C . LEU A 1 138 ? 1.833 13.376 -5.884 1.00 90.44 138 LEU A C 1
ATOM 1126 O O . LEU A 1 138 ? 1.229 13.951 -6.785 1.00 90.44 138 LEU A O 1
ATOM 1130 N N . VAL A 1 139 ? 1.675 12.067 -5.659 1.00 89.31 139 VAL A N 1
ATOM 1131 C CA . VAL A 1 139 ? 0.764 11.207 -6.425 1.00 89.31 139 VAL A CA 1
ATOM 1132 C C . VAL A 1 139 ? -0.352 10.662 -5.536 1.00 89.31 139 VAL A C 1
ATOM 1134 O O . VAL A 1 139 ? -0.127 10.207 -4.411 1.00 89.31 139 VAL A O 1
ATOM 1137 N N . HIS A 1 140 ? -1.583 10.662 -6.050 1.00 85.62 140 HIS A N 1
ATOM 1138 C CA . HIS A 1 140 ? -2.781 10.255 -5.312 1.00 85.62 140 HIS A CA 1
ATOM 1139 C C . HIS A 1 140 ? -3.657 9.281 -6.108 1.00 85.62 140 HIS A C 1
ATOM 1141 O O . HIS A 1 140 ? -3.505 9.114 -7.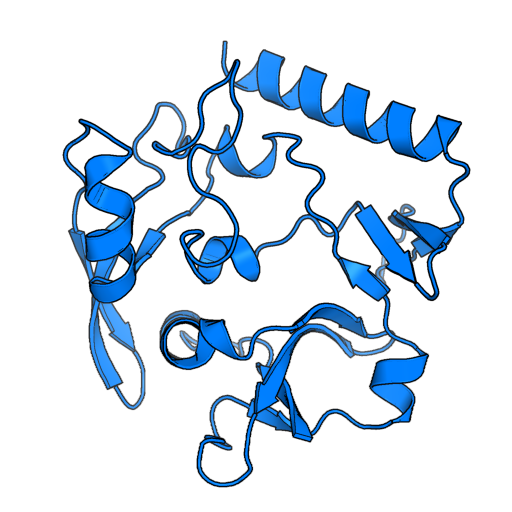317 1.00 85.62 140 HIS A O 1
ATOM 1147 N N . GLY A 1 141 ? -4.589 8.625 -5.409 1.00 84.31 141 GLY A N 1
ATOM 1148 C CA . GLY A 1 141 ? -5.580 7.743 -6.026 1.00 84.31 141 GLY A CA 1
ATOM 1149 C C . GLY A 1 141 ? -4.947 6.662 -6.905 1.00 84.31 141 GLY A C 1
ATOM 1150 O O . GLY A 1 141 ? -4.065 5.931 -6.459 1.00 84.31 141 GLY A O 1
ATOM 1151 N N . HIS A 1 142 ? -5.395 6.581 -8.158 1.00 84.56 142 HIS A N 1
ATOM 1152 C CA . HIS A 1 142 ? -4.959 5.570 -9.124 1.00 84.56 142 HIS A CA 1
ATOM 1153 C C . HIS A 1 142 ? -3.493 5.721 -9.576 1.00 84.56 142 HIS A C 1
ATOM 1155 O O . HIS A 1 142 ? -2.900 4.742 -10.034 1.00 84.56 142 HIS A O 1
ATOM 1161 N N . LEU A 1 143 ? -2.900 6.912 -9.419 1.00 90.44 143 LEU A N 1
ATOM 1162 C CA . LEU A 1 143 ? -1.497 7.166 -9.755 1.00 90.44 143 LEU A CA 1
ATOM 1163 C C . LEU A 1 143 ? -0.539 6.583 -8.710 1.00 90.44 143 LEU A C 1
ATOM 1165 O O . LEU A 1 143 ? 0.598 6.264 -9.041 1.00 90.44 143 LEU A O 1
ATOM 1169 N N . LYS A 1 144 ? -0.981 6.390 -7.457 1.00 90.38 144 LYS A N 1
ATOM 1170 C CA . LYS A 1 144 ? -0.125 5.790 -6.422 1.00 90.38 144 LYS A CA 1
ATOM 1171 C C . LYS A 1 144 ? 0.294 4.379 -6.834 1.00 90.38 144 LYS A C 1
ATOM 1173 O O . LYS A 1 144 ? -0.592 3.578 -7.133 1.00 90.38 144 LYS A O 1
ATOM 1178 N N . PRO A 1 145 ? 1.592 4.032 -6.817 1.00 92.38 145 PRO A N 1
ATOM 1179 C CA . PRO A 1 145 ? 2.050 2.673 -7.088 1.00 92.38 145 PRO A CA 1
ATOM 1180 C C . PRO A 1 145 ? 1.373 1.642 -6.184 1.00 92.38 145 PRO A C 1
ATOM 1182 O O . PRO A 1 145 ? 1.087 1.916 -5.015 1.00 92.38 145 PRO A O 1
ATOM 1185 N N . MET A 1 146 ? 1.133 0.442 -6.712 1.00 92.38 146 MET A N 1
ATOM 1186 C CA . MET A 1 146 ? 0.385 -0.592 -6.000 1.00 92.38 146 MET A CA 1
ATOM 1187 C C . MET A 1 146 ? 1.089 -1.016 -4.711 1.00 92.38 146 MET A C 1
ATOM 1189 O O . MET A 1 146 ? 0.411 -1.244 -3.714 1.00 92.38 146 MET A O 1
ATOM 1193 N N . ILE A 1 147 ? 2.428 -1.045 -4.684 1.00 89.69 147 ILE A N 1
ATOM 1194 C CA . ILE A 1 147 ? 3.178 -1.307 -3.448 1.00 89.69 147 ILE A CA 1
ATOM 1195 C C . ILE A 1 147 ? 2.826 -0.284 -2.363 1.00 89.69 147 ILE A C 1
ATOM 1197 O O . ILE A 1 147 ? 2.501 -0.676 -1.251 1.00 89.69 147 ILE A O 1
ATOM 1201 N N . CYS A 1 148 ? 2.752 1.010 -2.688 1.00 86.88 148 CYS A N 1
ATOM 1202 C CA . CYS A 1 148 ? 2.369 2.060 -1.738 1.00 86.88 148 CYS A CA 1
ATOM 1203 C C . CYS A 1 148 ? 0.897 1.951 -1.306 1.00 86.88 148 CYS A C 1
ATOM 1205 O O . CYS A 1 148 ? 0.534 2.372 -0.209 1.00 86.88 148 CYS A O 1
ATOM 1207 N N . MET A 1 149 ? 0.048 1.395 -2.173 1.00 86.19 149 MET A N 1
ATOM 1208 C CA . MET A 1 149 ? -1.349 1.076 -1.879 1.00 86.19 149 MET A CA 1
ATOM 1209 C C . MET A 1 149 ? -1.527 -0.279 -1.169 1.00 86.19 149 MET A C 1
ATOM 1211 O O . MET A 1 149 ? -2.649 -0.679 -0.902 1.00 86.19 149 MET A O 1
ATOM 1215 N N . ILE A 1 150 ? -0.482 -1.039 -0.873 1.00 82.88 150 ILE A N 1
ATOM 1216 C CA . ILE A 1 150 ? -0.603 -2.307 -0.126 1.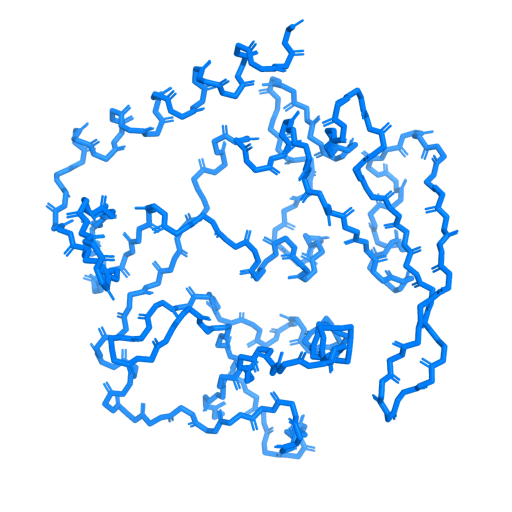00 82.88 150 ILE A CA 1
ATOM 1217 C C . ILE A 1 150 ? 0.193 -2.216 1.170 1.00 82.88 150 ILE A C 1
ATOM 1219 O O . ILE A 1 150 ? -0.274 -2.635 2.228 1.00 82.88 150 ILE A O 1
ATOM 1223 N N . GLN A 1 151 ? 1.353 -1.572 1.105 1.00 72.31 151 GLN A N 1
ATOM 1224 C CA . GLN A 1 151 ? 2.199 -1.173 2.218 1.00 72.31 151 GLN A CA 1
ATOM 1225 C C . GLN A 1 151 ? 1.577 0.039 2.936 1.00 72.31 151 GLN A C 1
ATOM 1227 O O . GLN A 1 151 ? 2.140 1.131 3.009 1.00 72.31 151 GLN A O 1
ATOM 1232 N N . TYR A 1 152 ? 0.351 -0.144 3.430 1.00 66.31 152 TYR A N 1
ATOM 1233 C CA . TYR A 1 152 ? -0.359 0.857 4.213 1.00 66.31 152 TYR A CA 1
ATOM 1234 C C . TYR A 1 152 ? 0.184 0.934 5.641 1.00 66.31 152 TYR A C 1
ATOM 1236 O O . TYR A 1 152 ? 0.708 -0.025 6.212 1.00 66.31 152 TYR A O 1
ATOM 1244 N N . CYS A 1 153 ? -0.014 2.101 6.252 1.00 72.56 153 CYS A N 1
ATOM 1245 C CA . CYS A 1 153 ? 0.160 2.273 7.683 1.00 72.56 153 CYS A CA 1
ATOM 1246 C C . CYS A 1 153 ? -0.792 1.323 8.425 1.00 72.56 153 CYS A C 1
ATOM 1248 O O . CYS A 1 153 ? -2.007 1.457 8.314 1.00 72.56 153 CYS A O 1
ATOM 1250 N N . SER A 1 154 ? -0.252 0.399 9.222 1.00 86.44 154 SER A N 1
ATOM 1251 C CA . SER A 1 154 ? -1.069 -0.465 10.088 1.00 86.44 154 SER A CA 1
ATOM 1252 C C . SER A 1 154 ? -1.587 0.259 11.336 1.00 86.44 154 SER A C 1
ATOM 1254 O O . SER A 1 154 ? -2.236 -0.363 12.171 1.00 86.44 154 SER A O 1
ATOM 1256 N N . PHE A 1 155 ? -1.288 1.551 11.507 1.00 92.06 155 PHE A N 1
ATOM 1257 C CA . PHE A 1 155 ? -1.626 2.286 12.724 1.00 92.06 155 PHE A CA 1
ATOM 1258 C C . PHE A 1 155 ? -3.046 2.855 12.717 1.00 92.06 155 PHE A C 1
ATOM 1260 O O . PHE A 1 155 ? -3.716 2.790 13.741 1.00 92.06 155 PHE A O 1
ATOM 1267 N N . PHE A 1 156 ? -3.510 3.392 11.587 1.00 94.44 156 PHE A N 1
ATOM 1268 C CA . PHE A 1 156 ? -4.825 4.024 11.474 1.00 94.44 156 PHE A CA 1
ATOM 1269 C C . PHE A 1 156 ? -5.784 3.113 10.721 1.00 94.44 156 PHE A C 1
ATOM 1271 O O . PHE A 1 156 ? -5.434 2.569 9.671 1.00 94.44 156 PHE A O 1
ATOM 1278 N N . ALA A 1 157 ? -6.999 2.977 11.235 1.00 95.75 157 ALA A N 1
ATOM 1279 C CA . ALA A 1 157 ? -8.022 2.155 10.620 1.00 95.75 157 ALA A CA 1
ATOM 1280 C C . ALA A 1 157 ? -9.419 2.766 10.755 1.00 95.75 157 ALA A C 1
ATOM 1282 O O . ALA A 1 157 ? -9.657 3.639 11.587 1.00 95.75 157 ALA A O 1
ATOM 1283 N N . GLU A 1 158 ? -10.343 2.271 9.944 1.00 95.88 158 GLU A N 1
ATOM 1284 C CA . GLU A 1 158 ? -11.761 2.603 9.963 1.00 95.88 158 GLU A CA 1
ATOM 1285 C C . GLU A 1 158 ? -12.595 1.326 9.919 1.00 95.88 158 GLU A C 1
ATOM 1287 O O . GLU A 1 158 ? -12.254 0.365 9.221 1.00 95.88 158 GLU A O 1
ATOM 1292 N N . LYS A 1 159 ? -13.706 1.312 10.649 1.00 95.94 159 LYS A N 1
ATOM 1293 C CA . LYS A 1 159 ? -14.709 0.253 10.566 1.00 95.94 159 LYS A CA 1
ATOM 1294 C C . LYS A 1 159 ? -16.087 0.852 10.792 1.00 95.94 159 LYS A C 1
ATOM 1296 O O . LYS A 1 159 ? -16.297 1.509 11.801 1.00 95.94 159 LYS A O 1
ATOM 1301 N N . ASN A 1 160 ? -17.017 0.617 9.867 1.00 93.56 160 ASN A N 1
ATOM 1302 C CA . ASN A 1 160 ? -18.390 1.136 9.932 1.00 93.56 160 ASN A CA 1
ATOM 1303 C C . ASN A 1 160 ? -18.454 2.662 10.162 1.00 93.56 160 ASN A C 1
ATOM 1305 O O . ASN A 1 160 ? -19.241 3.133 10.973 1.00 93.56 160 ASN A O 1
ATOM 1309 N N . GLY A 1 161 ? -17.581 3.424 9.490 1.00 93.25 161 GLY A N 1
ATOM 1310 C CA . GLY A 1 161 ? -17.477 4.884 9.641 1.00 93.25 161 GLY A CA 1
ATOM 1311 C C . GLY A 1 161 ? -16.769 5.358 10.916 1.00 93.25 161 GLY A C 1
ATOM 1312 O O . GLY A 1 161 ? -16.511 6.547 11.073 1.00 93.25 161 GLY A O 1
ATOM 1313 N N . GLU A 1 162 ? -16.408 4.442 11.813 1.00 96.94 162 GLU A N 1
ATOM 1314 C CA . GLU A 1 162 ? -15.748 4.753 13.076 1.00 96.94 162 GLU A CA 1
ATOM 1315 C C . GLU A 1 162 ? -14.232 4.628 12.951 1.00 96.94 162 GLU A C 1
ATOM 1317 O O . GLU A 1 162 ? -13.714 3.707 12.312 1.00 96.94 162 GLU A O 1
ATOM 1322 N N . LYS A 1 163 ? -13.509 5.545 13.596 1.00 97.00 163 LYS A N 1
ATOM 1323 C CA . LYS A 1 163 ? -12.045 5.603 13.561 1.00 97.00 163 LYS A CA 1
ATOM 1324 C C . LYS A 1 163 ? -11.428 4.726 14.643 1.00 97.00 163 LYS A C 1
ATOM 1326 O O . LYS A 1 163 ? -11.866 4.712 15.792 1.00 97.00 163 LYS A O 1
ATOM 1331 N N . TYR A 1 164 ? -10.350 4.041 14.283 1.00 97.19 164 TYR A N 1
ATOM 1332 C CA . TYR A 1 164 ? -9.593 3.174 15.173 1.00 97.19 164 TYR A CA 1
ATOM 1333 C C . TYR A 1 164 ? -8.092 3.432 15.052 1.00 97.19 164 TYR A C 1
ATOM 1335 O O . TYR A 1 164 ? -7.579 3.756 13.978 1.00 97.19 164 TYR A O 1
ATOM 1343 N N . ILE A 1 165 ? -7.380 3.226 16.157 1.00 95.75 165 ILE A N 1
ATOM 1344 C CA . ILE A 1 165 ? -5.916 3.237 16.196 1.00 95.75 165 ILE A CA 1
ATOM 1345 C C . ILE A 1 165 ? -5.385 1.897 16.691 1.00 95.75 165 ILE A C 1
ATOM 1347 O O . ILE A 1 165 ? -6.020 1.215 17.500 1.00 95.75 165 ILE A O 1
ATOM 1351 N N . LYS A 1 166 ? -4.207 1.518 16.204 1.00 94.06 166 LYS A N 1
ATOM 1352 C CA . LYS A 1 166 ? -3.505 0.321 16.653 1.00 94.06 166 LYS A CA 1
ATOM 1353 C C . LYS A 1 166 ? -3.057 0.498 18.102 1.00 94.06 166 LYS A C 1
ATOM 1355 O O . LYS A 1 166 ? -2.293 1.408 18.417 1.00 94.06 166 LYS A O 1
ATOM 1360 N N . ALA A 1 167 ? -3.491 -0.413 18.960 1.00 91.19 167 ALA A N 1
ATOM 1361 C CA . ALA A 1 167 ? -3.028 -0.520 20.332 1.00 91.19 167 ALA A CA 1
ATOM 1362 C C . ALA A 1 167 ? -1.782 -1.425 20.421 1.00 91.19 167 ALA A C 1
ATOM 1364 O O . ALA A 1 167 ? -1.635 -2.359 19.620 1.00 91.19 167 ALA A O 1
ATOM 1365 N N . PRO A 1 168 ? -0.885 -1.188 21.394 1.00 86.50 168 PRO A N 1
ATOM 1366 C CA . PRO A 1 168 ? 0.211 -2.102 21.690 1.00 86.50 168 PRO A CA 1
ATOM 1367 C C . PRO A 1 168 ? -0.310 -3.501 22.047 1.00 86.50 168 PRO A C 1
ATOM 1369 O O . PRO A 1 168 ? -1.164 -3.660 22.915 1.00 86.50 168 PRO A O 1
ATOM 1372 N N . SER A 1 169 ? 0.210 -4.531 21.384 1.00 85.00 169 SER A N 1
ATOM 1373 C CA . SER A 1 169 ? -0.067 -5.932 21.707 1.00 85.00 169 SER A CA 1
ATOM 1374 C C . SER A 1 169 ? 1.074 -6.807 21.196 1.00 85.00 169 SER A C 1
ATOM 1376 O O . SER A 1 169 ? 1.637 -6.530 20.137 1.00 85.00 169 SER A O 1
ATOM 1378 N N . LYS A 1 170 ? 1.427 -7.849 21.959 1.00 71.62 170 LYS A N 1
ATOM 1379 C CA . LYS A 1 170 ? 2.586 -8.708 21.670 1.00 71.62 170 LYS A CA 1
ATOM 1380 C C . LYS A 1 170 ? 2.362 -9.642 20.474 1.00 71.62 170 LYS A C 1
ATOM 1382 O O . LYS A 1 170 ? 3.283 -9.854 19.700 1.00 71.62 170 LYS A O 1
ATOM 1387 N N . ASN A 1 171 ? 1.140 -10.158 20.302 1.00 72.00 171 ASN A N 1
ATOM 1388 C CA . ASN A 1 171 ? 0.899 -11.317 19.425 1.00 72.00 171 ASN A CA 1
ATOM 1389 C C . ASN A 1 171 ? -0.105 -11.060 18.293 1.00 72.00 171 ASN A C 1
ATOM 1391 O O . ASN A 1 171 ? -0.241 -11.885 17.395 1.00 72.00 171 ASN A O 1
ATOM 1395 N N . LYS A 1 172 ? -0.855 -9.953 18.333 1.00 79.62 172 LYS A N 1
ATOM 1396 C CA . LYS A 1 172 ? -1.903 -9.666 17.344 1.00 79.62 172 LYS A CA 1
ATOM 1397 C C . LYS A 1 172 ? -2.080 -8.172 17.132 1.00 79.62 172 LYS A C 1
ATOM 1399 O O . LYS A 1 172 ? -1.812 -7.378 18.026 1.00 79.62 172 LYS A O 1
ATOM 1404 N N . LEU A 1 173 ? -2.561 -7.779 15.955 1.00 84.06 173 LEU A N 1
ATOM 1405 C CA . LEU A 1 173 ? -2.990 -6.401 15.738 1.00 84.06 173 LEU A CA 1
ATOM 1406 C C . LEU A 1 173 ? -4.309 -6.180 16.483 1.00 84.06 173 LEU A C 1
ATOM 1408 O O . LEU A 1 173 ? -5.296 -6.870 16.237 1.00 84.06 173 LEU A O 1
ATOM 1412 N N . VAL A 1 174 ? -4.308 -5.232 17.416 1.00 90.38 174 VAL A N 1
ATOM 1413 C CA . VAL A 1 174 ? -5.495 -4.822 18.168 1.00 90.38 174 VAL A CA 1
ATOM 1414 C C . VAL A 1 174 ? -5.807 -3.385 17.798 1.00 90.38 174 VAL A C 1
ATOM 1416 O O . VAL A 1 174 ? -4.908 -2.547 17.771 1.00 90.38 174 VAL A O 1
ATOM 1419 N N . TYR A 1 175 ? -7.075 -3.110 17.519 1.00 94.25 175 TYR A N 1
ATOM 1420 C CA . TYR A 1 175 ? -7.561 -1.785 17.165 1.00 94.25 175 TYR A CA 1
ATOM 1421 C C . TYR A 1 175 ? -8.573 -1.326 18.206 1.00 94.25 175 TYR A C 1
ATOM 1423 O O . TYR A 1 175 ? -9.552 -2.024 18.469 1.00 94.25 175 TYR A O 1
ATOM 1431 N N . ILE A 1 176 ? -8.332 -0.155 18.790 1.00 95.50 176 ILE A N 1
ATOM 1432 C CA . ILE A 1 176 ? -9.235 0.487 19.750 1.00 95.50 176 ILE A CA 1
ATOM 1433 C C . ILE A 1 176 ? -9.939 1.661 19.079 1.00 95.50 176 ILE A C 1
ATOM 1435 O O . ILE A 1 176 ? -9.332 2.356 18.259 1.00 95.50 176 ILE A O 1
ATOM 1439 N N . LYS A 1 177 ? -11.223 1.857 19.397 1.00 97.06 177 LYS A N 1
ATOM 1440 C CA . LYS A 1 177 ? -11.992 2.996 18.886 1.00 97.06 177 LYS A CA 1
ATOM 1441 C C . LYS A 1 177 ? -11.334 4.280 19.391 1.00 97.06 177 LYS A C 1
ATOM 1443 O O . LYS A 1 177 ? -11.018 4.384 20.574 1.00 97.06 177 LYS A O 1
ATOM 1448 N N . ALA A 1 178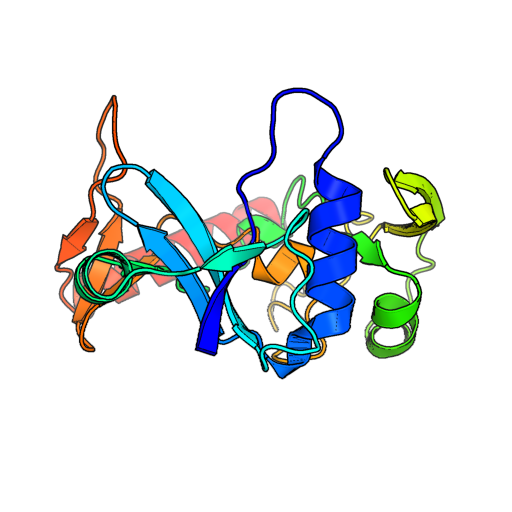 ? -11.112 5.234 18.497 1.00 96.69 178 ALA A N 1
ATOM 1449 C CA . ALA A 1 178 ? -10.501 6.515 18.812 1.00 96.69 178 ALA A CA 1
ATOM 1450 C C . ALA A 1 178 ? -11.522 7.635 18.620 1.00 96.69 178 ALA A C 1
ATOM 1452 O O . ALA A 1 178 ? -12.213 7.685 17.603 1.00 96.69 178 ALA A O 1
ATOM 1453 N N . SER A 1 179 ? -11.581 8.569 19.570 1.00 96.75 179 SER A N 1
ATOM 1454 C CA . SER A 1 179 ? -12.267 9.840 19.339 1.00 96.75 179 SER A CA 1
ATOM 1455 C C . SER A 1 179 ? -11.533 10.646 18.261 1.00 96.75 179 SER A C 1
ATOM 1457 O O . SER A 1 179 ? -10.336 10.444 18.026 1.00 96.75 179 SER A O 1
ATOM 1459 N N . ASN A 1 180 ? -12.222 11.603 17.634 1.00 95.50 180 ASN A N 1
ATOM 1460 C CA . ASN A 1 180 ? -11.600 12.486 16.642 1.00 95.50 180 ASN A CA 1
ATOM 1461 C C . ASN A 1 180 ? -10.361 13.203 17.203 1.00 95.50 180 ASN A C 1
ATOM 1463 O O . ASN A 1 180 ? -9.334 13.240 16.534 1.00 95.50 180 ASN A O 1
ATOM 1467 N N . ASN A 1 181 ? -10.414 13.677 18.451 1.00 96.81 181 ASN A N 1
ATOM 1468 C CA . ASN A 1 181 ? -9.289 14.369 19.088 1.00 96.81 181 ASN A CA 1
ATOM 1469 C C . ASN A 1 181 ? -8.056 13.465 19.235 1.00 96.81 181 ASN A C 1
ATOM 1471 O O . ASN A 1 181 ? -6.946 13.881 18.904 1.00 96.81 181 ASN A O 1
ATOM 1475 N N . ILE A 1 182 ? -8.246 12.218 19.683 1.00 96.19 182 ILE A N 1
ATOM 1476 C CA . ILE A 1 182 ? -7.147 11.248 19.812 1.00 96.19 182 ILE A CA 1
ATOM 1477 C C . ILE A 1 182 ? -6.589 10.891 18.433 1.00 96.19 182 ILE A C 1
ATOM 1479 O O . ILE A 1 182 ? -5.373 10.825 18.250 1.00 96.19 182 ILE A O 1
ATOM 1483 N N . PHE A 1 183 ? -7.464 10.672 17.453 1.00 96.12 183 PHE A N 1
ATOM 1484 C CA . PHE A 1 183 ? -7.046 10.339 16.098 1.00 96.12 183 PHE A CA 1
ATOM 1485 C C . PHE A 1 183 ? -6.186 11.459 15.494 1.00 96.12 183 PHE A C 1
ATOM 1487 O O . PHE A 1 183 ? -5.057 11.203 15.076 1.00 96.12 183 PHE A O 1
ATOM 1494 N N . GLU A 1 184 ? -6.668 12.706 15.537 1.00 96.06 184 GLU A N 1
ATOM 1495 C CA . GLU A 1 184 ? -5.950 13.882 15.029 1.00 96.06 184 GLU A CA 1
ATOM 1496 C C . GLU A 1 184 ? -4.640 14.148 15.778 1.00 96.06 184 GLU A C 1
ATOM 1498 O O . GLU A 1 184 ? -3.640 14.530 15.165 1.00 96.06 184 GLU A O 1
ATOM 1503 N N . TYR A 1 185 ? -4.600 13.894 17.089 1.00 96.62 185 TYR A N 1
ATOM 1504 C CA . TYR A 1 185 ? -3.360 13.958 17.860 1.00 96.62 185 TYR A CA 1
ATOM 1505 C C . TYR A 1 185 ? -2.282 13.035 17.269 1.00 96.62 185 TYR A C 1
ATOM 1507 O O . TYR A 1 185 ? -1.162 13.480 17.003 1.00 96.62 185 TYR A O 1
ATOM 1515 N N . TYR A 1 186 ? -2.617 11.771 16.986 1.00 95.44 186 TYR A N 1
ATOM 1516 C CA . TYR A 1 186 ? -1.667 10.831 16.388 1.00 95.44 186 TYR A CA 1
ATOM 1517 C C . TYR A 1 186 ? -1.295 11.201 14.948 1.00 95.44 186 TYR A C 1
ATOM 1519 O O . TYR A 1 186 ? -0.131 11.042 14.572 1.00 95.44 186 TYR A O 1
ATOM 1527 N N . VAL A 1 187 ? -2.226 11.742 14.151 1.00 93.62 187 VAL A N 1
ATOM 1528 C CA . VAL A 1 187 ? -1.903 12.261 12.809 1.00 93.62 187 VAL A CA 1
ATOM 1529 C C . VAL A 1 187 ? -0.839 13.359 12.901 1.00 93.62 187 VAL A C 1
ATOM 1531 O O . VAL A 1 187 ? 0.190 13.276 12.222 1.00 93.62 187 VAL A O 1
ATOM 1534 N N . LYS A 1 188 ? -1.036 14.351 13.780 1.00 94.62 188 LYS A N 1
ATOM 1535 C CA . LYS A 1 188 ? -0.075 15.444 14.009 1.00 94.62 188 LYS A CA 1
ATOM 1536 C C . LYS A 1 188 ? 1.269 14.923 14.515 1.00 94.62 188 LYS A C 1
ATOM 1538 O O . LYS A 1 188 ? 2.314 15.335 14.011 1.00 94.62 188 LYS A O 1
ATOM 1543 N N . LEU A 1 189 ? 1.257 13.978 15.456 1.00 94.81 189 LEU A N 1
ATOM 1544 C CA . LEU A 1 189 ? 2.471 13.354 15.982 1.00 94.81 189 LEU A CA 1
ATOM 1545 C C . LEU A 1 189 ? 3.282 12.664 14.877 1.00 94.81 189 LEU A C 1
ATOM 1547 O O . LEU A 1 189 ? 4.501 12.823 14.812 1.00 94.81 189 LEU A O 1
ATOM 1551 N N . PHE A 1 190 ? 2.622 11.912 13.993 1.00 92.19 190 PHE A N 1
ATOM 1552 C CA . PHE A 1 190 ? 3.295 11.191 12.913 1.00 92.19 190 PHE A CA 1
ATOM 1553 C C . PHE A 1 190 ? 3.841 12.152 11.852 1.00 92.19 190 PHE A C 1
ATOM 1555 O O . PHE A 1 190 ? 4.965 11.950 11.399 1.00 92.19 190 PHE A O 1
ATOM 1562 N N . ARG A 1 191 ? 3.112 13.230 11.526 1.00 91.00 191 ARG A N 1
ATOM 1563 C CA . ARG A 1 191 ? 3.613 14.307 10.651 1.00 91.00 191 ARG A CA 1
ATOM 1564 C C . ARG A 1 191 ? 4.848 14.988 11.236 1.00 91.00 191 ARG A C 1
ATOM 1566 O O . ARG A 1 191 ? 5.855 15.109 10.550 1.00 91.00 191 ARG A O 1
ATOM 1573 N N . LYS A 1 192 ? 4.822 15.345 12.526 1.00 92.38 192 LYS A N 1
ATOM 1574 C CA . LYS A 1 192 ? 5.983 15.932 13.223 1.00 92.38 192 LYS A CA 1
ATOM 1575 C C . LYS A 1 192 ? 7.199 15.001 13.185 1.00 92.38 192 LYS A C 1
ATOM 1577 O O . LYS A 1 192 ? 8.321 15.453 12.974 1.00 92.38 192 LYS A O 1
ATOM 1582 N N . ARG A 1 193 ? 6.986 13.693 13.367 1.00 91.50 193 ARG A N 1
ATOM 1583 C CA . ARG A 1 193 ? 8.052 12.685 13.240 1.00 91.50 193 ARG A CA 1
ATOM 1584 C C . ARG A 1 193 ? 8.593 12.596 11.815 1.00 91.50 193 ARG A C 1
ATOM 1586 O O . ARG A 1 193 ? 9.804 12.505 11.658 1.00 91.50 193 ARG A O 1
ATOM 1593 N N . ALA A 1 194 ? 7.727 12.629 10.804 1.00 89.44 194 ALA A N 1
ATOM 1594 C CA . ALA A 1 194 ? 8.144 12.612 9.406 1.00 89.44 194 ALA A CA 1
ATOM 1595 C C . ALA A 1 194 ? 8.979 13.853 9.045 1.00 89.44 194 ALA A C 1
ATOM 1597 O O . ALA A 1 194 ? 10.041 13.712 8.444 1.00 89.44 194 ALA A O 1
ATOM 1598 N N . LEU A 1 195 ? 8.558 15.039 9.499 1.00 89.06 195 LEU A N 1
ATOM 1599 C CA . LEU A 1 195 ? 9.302 16.297 9.362 1.00 89.06 195 LEU A CA 1
ATOM 1600 C C . LEU A 1 195 ? 10.703 16.196 9.973 1.00 89.06 195 LEU A C 1
ATOM 1602 O O . LEU A 1 195 ? 11.683 16.400 9.269 1.00 89.06 195 LEU A O 1
ATOM 1606 N N . LYS A 1 196 ? 10.806 15.764 11.239 1.00 89.06 196 LYS A N 1
ATOM 1607 C CA . LYS A 1 196 ? 12.098 15.592 11.931 1.00 89.06 196 LYS A CA 1
ATOM 1608 C C . LYS A 1 196 ? 13.044 14.614 11.221 1.00 89.06 196 LYS A C 1
ATOM 1610 O O . LYS A 1 196 ? 14.251 14.718 11.370 1.00 89.06 196 LYS A O 1
ATOM 1615 N N . LYS A 1 197 ? 12.502 13.626 10.505 1.00 85.69 197 LYS A N 1
ATOM 1616 C CA . LYS A 1 197 ? 13.297 12.660 9.731 1.00 85.69 197 LYS A CA 1
ATOM 1617 C C . LYS A 1 197 ? 13.698 13.170 8.344 1.00 85.69 197 LYS A C 1
ATOM 1619 O O . LYS A 1 197 ? 14.577 12.574 7.731 1.00 85.69 197 LYS A O 1
ATOM 1624 N N . SER A 1 198 ? 13.024 14.209 7.850 1.00 79.88 198 SER A N 1
ATOM 1625 C CA . SER A 1 198 ? 13.249 14.786 6.520 1.00 79.88 198 SER A CA 1
ATOM 1626 C C . SER A 1 198 ? 14.291 15.905 6.516 1.00 79.88 198 SER A C 1
ATOM 1628 O O . SER A 1 198 ? 14.820 16.205 5.449 1.00 79.88 198 SER A O 1
ATOM 1630 N N . THR A 1 199 ? 14.532 16.509 7.682 1.00 73.75 199 THR A N 1
ATOM 1631 C CA . THR A 1 199 ? 15.626 17.441 7.998 1.00 73.75 199 THR A CA 1
ATOM 1632 C C . THR A 1 199 ? 16.869 16.675 8.429 1.00 73.75 199 THR A C 1
ATOM 1634 O O . THR A 1 199 ? 17.970 17.021 7.964 1.00 73.75 199 THR A O 1
#

pLDDT: mean 89.93, std 8.53, range [39.97, 97.5]

Foldseek 3Di:
DKKWFDDDDDDDQPVQLLVLCLVQLVQWDAWKQFPPHGTTTMGDDDPVSDDPVGIDHDDPNRQQRIWGFDDPLLQLCQLALVQDKAWPVLCVLCVVLAPDDWDWDWDQHPPPGTTIITQQLPDPNRGGRQQDLVPGRVDDDSSGRSCPRRPGDLAWTDDPNFTWGFDDDDPDTDTDTDDPVRVVVVSVVSNVVSNVSND

Mean predicted aligned error: 4.62 Å

Secondary structure (DSSP, 8-state):
-EEEEPPP-SSSTHHHHHHHHHHTGGGEEEEEE-TTS-EEEEEE--GGG--TTTEEEPPHHHHHH-EEE-----SHHHHSS---EEEHHHHHHHGGG--SPPPEEEEEETTTEEEEEEE---BGGGB-TTEETTTEES--GGGS-TTTTTS--SSEEEETTEEEEEEP-SSS-EEEE--HHHHHHHHHHHHHHHHHHH-

Nearest PDB structures (foldseek):
  8iuj-assembly1_4H  TM=4.105E-01  e=4.330E+00  Euglena gracilis

Sequence (199 aa):
MYYFLKPPGKAAWNYFLLYKASRLKKYYCGTYYVPGKTILPLFNLPIDRTDKRAFMKASRSDLEKAYKMLCVNCGLCCVENSGAFAFEHEYRLIKNYTEAFLPSVEVEAEYIGKLRIYRLDVGPRGRCVLYDVEKGCLVHGHLKPMICMIQYCSFFAEKNGEKYIKAPSKNKLVYIKASNNIFEYYVKLFRKRALKKST